Protein AF-0000000078899222 (afdb_homodimer)

Secondary structure (DSSP, 8-state):
-------------EE--EEEEEEETTEEEEEE---EEETTEEEESS---EEEEGGGTEEEEEEE-HHHHHHHHHHHHHHHHHSTT-HHHHHHHHHHHHHH-TTGGG--EEEEEE-SS-EEEEETTS-EE--SSSEEEEETTHHHHHHHHHHHTTSTT--HHHHHHHHHHHHHHH-TT--S--EEEE-/-------------EE--EEEEEEETTEEEEEE---EEETTEEEESS---EEEEGGGTEEEEEES-HHHHHHHHHHHHHHHHHSTT-HHHHHHHHHHHHHH-TTGGG---EEEEE-SS-EEEEETTS-EE--SSSEEEEETTHHHHHHHHHHHTTSTT--HHHHHHHHHHHHHHH-TT--S--EEEE-

InterPro domains:
  IPR001353 Proteasome, subunit alpha/beta [PF00227] (15-186)
  IPR022281 ATP-dependent protease subunit HslV [MF_00248] (16-187)
  IPR022281 ATP-dependent protease subunit HslV [PIRSF039093] (13-187)
  IPR022281 ATP-dependent protease subunit HslV [TIGR03692] (17-187)
  IPR022281 ATP-dependent protease subunit HslV [cd01913] (17-187)
  IPR023333 Proteasome B-type subunit [PS51476] (16-187)
  IPR023333 Proteasome B-type subunit [PTHR32194] (10-187)
  IPR029055 Nucleophile aminohydrolases, N-terminal [G3DSA:3.60.20.10] (12-187)
  IPR029055 Nucleophile aminohydrolases, N-terminal [SSF56235] (13-187)

Structure (mmCIF, N/CA/C/O backbone):
data_AF-0000000078899222-model_v1
#
loop_
_entity.id
_entity.type
_entity.pdbx_description
1 polymer 'ATP-dependent protease subunit HslV'
#
loop_
_atom_site.group_PDB
_atom_site.id
_atom_site.type_symbol
_atom_site.label_atom_id
_atom_site.label_alt_id
_atom_site.label_comp_id
_atom_site.label_asym_id
_atom_site.label_entity_id
_atom_site.label_seq_id
_atom_site.pdbx_PDB_ins_code
_atom_site.Cartn_x
_atom_site.Cartn_y
_atom_site.Cartn_z
_atom_site.occupancy
_atom_site.B_iso_or_equiv
_atom_site.auth_seq_id
_atom_site.auth_comp_id
_atom_site.auth_asym_id
_atom_site.auth_atom_id
_atom_site.pdbx_PDB_model_num
ATOM 1 N N . MET A 1 1 ? -46.688 -8.047 -9.086 1 26.81 1 MET A N 1
ATOM 2 C CA . MET A 1 1 ? -46.062 -6.762 -9.367 1 26.81 1 MET A CA 1
ATOM 3 C C . MET A 1 1 ? -44.844 -6.543 -8.461 1 26.81 1 MET A C 1
ATOM 5 O O . MET A 1 1 ? -45 -6.211 -7.285 1 26.81 1 MET A O 1
ATOM 9 N N . ARG A 1 2 ? -43.812 -7.324 -8.516 1 28.64 2 ARG A N 1
ATOM 10 C CA . ARG A 1 2 ? -42.625 -7.359 -7.672 1 28.64 2 ARG A CA 1
ATOM 11 C C . ARG A 1 2 ? -41.906 -6.016 -7.684 1 28.64 2 ARG A C 1
ATOM 13 O O . ARG A 1 2 ? -41.656 -5.449 -8.75 1 28.64 2 ARG A O 1
ATOM 20 N N . TYR A 1 3 ? -42.031 -5.164 -6.617 1 29.11 3 TYR A N 1
ATOM 21 C CA . TYR A 1 3 ? -41.375 -3.877 -6.398 1 29.11 3 TYR A CA 1
ATOM 22 C C . TYR A 1 3 ? -39.875 -3.99 -6.598 1 29.11 3 TYR A C 1
ATOM 24 O O . TYR A 1 3 ? -39.219 -4.773 -5.918 1 29.11 3 TYR A O 1
ATOM 32 N N . THR A 1 4 ? -39.375 -3.955 -7.816 1 34.47 4 THR A N 1
ATOM 33 C CA . THR A 1 4 ? -37.969 -3.705 -8.062 1 34.47 4 THR A CA 1
ATOM 34 C C . THR A 1 4 ? -37.438 -2.613 -7.137 1 34.47 4 THR A C 1
ATOM 36 O O . THR A 1 4 ? -37.906 -1.474 -7.184 1 34.47 4 THR A O 1
ATOM 39 N N . SER A 1 5 ? -37.312 -2.963 -5.879 1 34.06 5 SER A N 1
ATOM 40 C CA . SER A 1 5 ? -36.656 -1.989 -5.023 1 34.06 5 SER A CA 1
ATOM 41 C C . SER A 1 5 ? -35.5 -1.306 -5.754 1 34.06 5 SER A C 1
ATOM 43 O O . SER A 1 5 ? -34.562 -1.971 -6.23 1 34.06 5 SER A O 1
ATOM 45 N N . ALA A 1 6 ? -35.719 -0.313 -6.434 1 35.66 6 ALA A N 1
ATOM 46 C CA . ALA A 1 6 ? -34.781 0.667 -6.977 1 35.66 6 ALA A CA 1
ATOM 47 C C . ALA A 1 6 ? -33.656 0.917 -6.008 1 35.66 6 ALA A C 1
ATOM 49 O O . ALA A 1 6 ? -33.875 1.253 -4.844 1 35.66 6 ALA A O 1
ATOM 50 N N . SER A 1 7 ? -32.531 0.23 -6.066 1 39.84 7 SER A N 1
ATOM 51 C CA . SER A 1 7 ? -31.312 0.531 -5.328 1 39.84 7 SER A CA 1
ATOM 52 C C . SER A 1 7 ? -31.125 2.035 -5.16 1 39.84 7 SER A C 1
ATOM 54 O O . SER A 1 7 ? -31.25 2.795 -6.121 1 39.84 7 SER A O 1
ATOM 56 N N . SER A 1 8 ? -31.516 2.619 -4.145 1 43.41 8 SER A N 1
ATOM 57 C CA . SER A 1 8 ? -31.203 4.008 -3.822 1 43.41 8 SER A CA 1
ATOM 58 C C . SER A 1 8 ? -29.875 4.434 -4.422 1 43.41 8 SER A C 1
ATOM 60 O O . SER A 1 8 ? -28.906 3.662 -4.41 1 43.41 8 SER A O 1
ATOM 62 N N . PRO A 1 9 ? -29.875 5.418 -5.324 1 44.09 9 PRO A N 1
ATOM 63 C CA . PRO A 1 9 ? -28.625 5.863 -5.934 1 44.09 9 PRO A CA 1
ATOM 64 C C . PRO A 1 9 ? -27.484 5.98 -4.922 1 44.09 9 PRO A C 1
ATOM 66 O O . PRO A 1 9 ? -27.719 6.41 -3.787 1 44.09 9 PRO A O 1
ATOM 69 N N . GLU A 1 10 ? -26.672 5.121 -4.832 1 48.47 10 GLU A N 1
ATOM 70 C CA . GLU A 1 10 ? -25.469 5.324 -4.023 1 48.47 10 GLU A CA 1
ATOM 71 C C . GLU A 1 10 ? -25 6.773 -4.094 1 48.47 10 GLU A C 1
ATOM 73 O O . GLU A 1 10 ? -25 7.383 -5.164 1 48.47 10 GLU A O 1
ATOM 78 N N . PRO A 1 11 ? -25.188 7.574 -2.996 1 52.59 11 PRO A N 1
ATOM 79 C CA . PRO A 1 11 ? -24.766 8.977 -3.045 1 52.59 11 PRO A CA 1
ATOM 80 C C . PRO A 1 11 ? -23.5 9.18 -3.875 1 52.59 11 PRO A C 1
ATOM 82 O O . PRO A 1 11 ? -22.641 8.297 -3.932 1 52.59 11 PRO A O 1
ATOM 85 N N . VAL A 1 12 ? -23.703 10.102 -4.852 1 54.94 12 VAL A N 1
ATOM 86 C CA . VAL A 1 12 ? -22.578 10.508 -5.699 1 54.94 12 VAL A CA 1
ATOM 87 C C . VAL A 1 12 ? -21.328 10.695 -4.848 1 54.94 12 VAL A C 1
ATOM 89 O O . VAL A 1 12 ? -21.312 11.531 -3.936 1 54.94 12 VAL A O 1
ATOM 92 N N . GLN A 1 13 ? -20.5 9.727 -4.762 1 67.25 13 GLN A N 1
ATOM 93 C CA . GLN A 1 13 ? -19.281 9.773 -3.969 1 67.25 13 GLN A CA 1
ATOM 94 C C . GLN A 1 13 ? -18.172 10.5 -4.719 1 67.25 13 GLN A C 1
ATOM 96 O O . GLN A 1 13 ? -17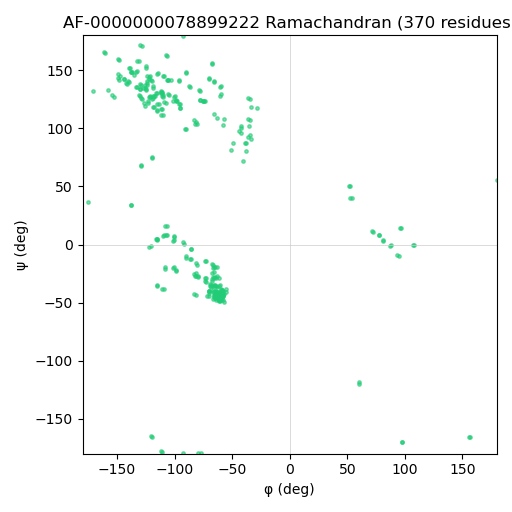.906 10.203 -5.887 1 67.25 13 GLN A O 1
ATOM 101 N N . TRP A 1 14 ? -17.875 11.758 -4.305 1 67.94 14 TRP A N 1
ATOM 102 C CA . TRP A 1 14 ? -16.703 12.453 -4.824 1 67.94 14 TRP A CA 1
ATOM 103 C C . TRP A 1 14 ? -15.414 11.734 -4.43 1 67.94 14 TRP A C 1
ATOM 105 O O . TRP A 1 14 ? -15.281 11.266 -3.295 1 67.94 14 TRP A O 1
ATOM 115 N N . HIS A 1 15 ? -14.922 11.188 -5.535 1 65.62 15 HIS A N 1
ATOM 116 C CA . HIS A 1 15 ? -13.578 10.648 -5.375 1 65.62 15 HIS A CA 1
ATOM 117 C C . HIS A 1 15 ? -12.531 11.633 -5.883 1 65.62 15 HIS A C 1
ATOM 119 O O . HIS A 1 15 ? -12.711 12.266 -6.93 1 65.62 15 HIS A O 1
ATOM 125 N N . GLY A 1 16 ? -11.492 12.023 -4.895 1 65.81 16 GLY A N 1
ATOM 126 C CA . GLY A 1 16 ? -10.742 12.828 -5.844 1 65.81 16 GLY A CA 1
ATOM 127 C C . GLY A 1 16 ? -9.508 13.477 -5.234 1 65.81 16 GLY A C 1
ATOM 128 O O . GLY A 1 16 ? -9.609 14.5 -4.559 1 65.81 16 GLY A O 1
ATOM 129 N N . THR A 1 17 ? -8.617 12.672 -4.633 1 84.88 17 THR A N 1
ATOM 130 C CA . THR A 1 17 ? -7.367 13.391 -4.418 1 84.88 17 THR A CA 1
ATOM 131 C C . THR A 1 17 ? -6.27 12.438 -3.953 1 84.88 17 THR A C 1
ATOM 133 O O . THR A 1 17 ? -6.535 11.492 -3.213 1 84.88 17 THR A O 1
ATOM 136 N N . THR A 1 18 ? -5.156 12.617 -4.629 1 96 18 THR A N 1
ATOM 137 C CA . THR A 1 18 ? -3.934 12.031 -4.094 1 96 18 THR A CA 1
ATOM 138 C C . THR A 1 18 ? -2.955 13.117 -3.662 1 96 18 THR A C 1
ATOM 140 O O . THR A 1 18 ? -2.615 14 -4.449 1 96 18 THR A O 1
ATOM 143 N N . ILE A 1 19 ? -2.588 13.102 -2.389 1 98.19 19 ILE A N 1
ATOM 144 C CA . ILE A 1 19 ? -1.599 14.016 -1.83 1 98.19 19 ILE A CA 1
ATOM 145 C C . ILE A 1 19 ? -0.413 13.219 -1.284 1 98.19 19 ILE A C 1
ATOM 147 O O . ILE A 1 19 ? -0.596 12.195 -0.624 1 98.19 19 ILE A O 1
ATOM 151 N N . LEU A 1 20 ? 0.769 13.68 -1.552 1 98.81 20 LEU A N 1
ATOM 152 C CA . LEU A 1 20 ? 2 13.117 -1.014 1 98.81 20 LEU A CA 1
ATOM 153 C C . LEU A 1 20 ? 2.893 14.203 -0.429 1 98.81 20 LEU A C 1
ATOM 155 O O . LEU A 1 20 ? 3.121 15.234 -1.068 1 98.81 20 LEU A O 1
ATOM 159 N N . SER A 1 21 ? 3.318 14.008 0.775 1 98.81 21 SER A N 1
ATOM 160 C CA . SER A 1 21 ? 4.336 14.852 1.394 1 98.81 21 SER A CA 1
ATOM 161 C C . SER A 1 21 ? 5.637 14.086 1.607 1 98.81 21 SER A C 1
ATOM 163 O O . SER A 1 21 ? 5.621 12.953 2.098 1 98.81 21 SER A O 1
ATOM 165 N N . VAL A 1 22 ? 6.754 14.656 1.217 1 98.88 22 VAL A N 1
ATOM 166 C CA . VAL A 1 22 ? 8.07 14.047 1.352 1 98.88 22 VAL A CA 1
ATOM 167 C C . VAL A 1 22 ? 9.008 15.008 2.086 1 98.88 22 VAL A C 1
ATOM 169 O O . VAL A 1 22 ? 9.211 16.141 1.652 1 98.88 22 VAL A O 1
ATOM 172 N N . ARG A 1 23 ? 9.508 14.562 3.143 1 98.44 23 ARG A N 1
ATOM 173 C CA . ARG A 1 23 ? 10.586 15.25 3.838 1 98.44 23 ARG A CA 1
ATOM 174 C C . ARG A 1 23 ? 11.898 14.477 3.709 1 98.44 23 ARG A C 1
ATOM 176 O O . ARG A 1 23 ? 11.969 13.297 4.074 1 98.44 23 ARG A O 1
ATOM 183 N N . LYS A 1 24 ? 12.906 15.117 3.184 1 97.88 24 LYS A N 1
ATOM 184 C CA . LYS A 1 24 ? 14.211 14.484 3.014 1 97.88 24 LYS A CA 1
ATOM 185 C C . LYS A 1 24 ? 15.328 15.523 2.998 1 97.88 24 LYS A C 1
ATOM 187 O O . LYS A 1 24 ? 15.273 16.484 2.232 1 97.88 24 LYS A O 1
ATOM 192 N N . ASP A 1 25 ? 16.344 15.297 3.842 1 96.44 25 ASP A N 1
ATOM 193 C CA . ASP A 1 25 ? 17.562 16.078 3.857 1 96.44 25 ASP A CA 1
ATOM 194 C C . ASP A 1 25 ? 17.266 17.578 3.953 1 96.44 25 ASP A C 1
ATOM 196 O O . ASP A 1 25 ? 17.812 18.375 3.191 1 96.44 25 ASP A O 1
ATOM 200 N N . GLY A 1 26 ? 16.281 17.922 4.773 1 95.5 26 GLY A N 1
ATOM 201 C CA . GLY A 1 26 ? 15.984 19.312 5.07 1 95.5 26 GLY A CA 1
ATOM 202 C C . GLY A 1 26 ? 15.023 19.953 4.074 1 95.5 26 GLY A C 1
ATOM 203 O O . GLY A 1 26 ? 14.672 21.125 4.203 1 95.5 26 GLY A O 1
ATOM 204 N N . GLN A 1 27 ? 14.648 19.156 3.107 1 97.56 27 GLN A N 1
ATOM 205 C CA . GLN A 1 27 ? 13.664 19.625 2.135 1 97.56 27 GLN A CA 1
ATOM 206 C C . GLN A 1 27 ? 12.305 18.984 2.381 1 97.56 27 GLN A C 1
ATOM 208 O O . GLN A 1 27 ? 12.211 17.797 2.711 1 97.56 27 GLN A O 1
ATOM 213 N N . VAL A 1 28 ? 11.297 19.781 2.201 1 98.44 28 VAL A N 1
ATOM 214 C CA . VAL A 1 28 ? 9.938 19.266 2.332 1 98.44 28 VAL A CA 1
ATOM 215 C C . VAL A 1 28 ? 9.109 19.672 1.107 1 98.44 28 VAL A C 1
ATOM 217 O O . VAL A 1 28 ? 9.164 20.812 0.661 1 98.44 28 VAL A O 1
ATOM 220 N N . VAL A 1 29 ? 8.375 18.672 0.579 1 98.56 29 VAL A N 1
ATOM 221 C CA . VAL A 1 29 ? 7.523 18.859 -0.589 1 98.56 29 VAL A CA 1
ATOM 222 C C . VAL A 1 29 ? 6.125 18.312 -0.302 1 98.56 29 VAL A C 1
ATOM 224 O O . VAL A 1 29 ? 5.98 17.281 0.346 1 98.56 29 VAL A O 1
ATOM 227 N N . ILE A 1 30 ? 5.156 19.016 -0.721 1 98.69 30 ILE A N 1
ATOM 228 C CA . ILE A 1 30 ? 3.805 18.469 -0.791 1 98.69 30 ILE A CA 1
ATOM 229 C C . ILE A 1 30 ? 3.295 18.547 -2.229 1 98.69 30 ILE A C 1
ATOM 231 O O . ILE A 1 30 ? 3.342 19.594 -2.861 1 98.69 30 ILE A O 1
ATOM 235 N N . ALA A 1 31 ? 2.863 17.422 -2.674 1 98.62 31 ALA A N 1
ATOM 236 C CA . ALA A 1 31 ? 2.385 17.297 -4.051 1 98.62 31 ALA A CA 1
ATOM 237 C C . ALA A 1 31 ? 0.96 16.766 -4.094 1 98.62 31 ALA A C 1
ATOM 239 O O . ALA A 1 31 ? 0.579 15.93 -3.266 1 98.62 31 ALA A O 1
ATOM 240 N N . GLY A 1 32 ? 0.211 17.25 -5.055 1 97.69 32 GLY A N 1
ATOM 241 C CA . GLY A 1 32 ? -1.144 16.781 -5.293 1 97.69 32 GLY A CA 1
ATOM 242 C C . GLY A 1 32 ? -1.463 16.609 -6.77 1 97.69 32 GLY A C 1
ATOM 243 O O . GLY A 1 32 ? -0.95 17.344 -7.609 1 97.69 32 GLY A O 1
ATOM 244 N N . ASP A 1 33 ? -2.35 15.602 -6.988 1 96.75 33 ASP A N 1
ATOM 245 C CA . ASP A 1 33 ? -2.816 15.461 -8.367 1 96.75 33 ASP A CA 1
ATOM 246 C C . ASP A 1 33 ? -3.906 16.469 -8.688 1 96.75 33 ASP A C 1
ATOM 248 O O . ASP A 1 33 ? -4.293 17.266 -7.824 1 96.75 33 ASP A O 1
ATOM 252 N N . GLY A 1 34 ? -4.402 16.391 -9.953 1 93.31 34 GLY A N 1
ATOM 253 C CA . GLY A 1 34 ? -5.352 17.422 -10.344 1 93.31 34 GLY A CA 1
ATOM 254 C C . GLY A 1 34 ? -6.742 16.875 -10.625 1 93.31 34 GLY A C 1
ATOM 255 O O . GLY A 1 34 ? -7.652 17.641 -10.961 1 93.31 34 GLY A O 1
ATOM 256 N N . GLN A 1 35 ? -6.941 15.641 -10.406 1 92.38 35 GLN A N 1
ATOM 257 C CA . GLN A 1 35 ? -8.195 15.039 -10.852 1 92.38 35 GLN A CA 1
ATOM 258 C C . GLN A 1 35 ? -9.289 15.195 -9.797 1 92.38 35 GLN A C 1
ATOM 260 O O . GLN A 1 35 ? -9.031 15.023 -8.602 1 92.38 35 GLN A O 1
ATOM 265 N N . VAL A 1 36 ? -10.398 15.547 -10.25 1 89.56 36 VAL A N 1
ATOM 266 C CA . VAL A 1 36 ? -11.648 15.469 -9.492 1 89.56 36 VAL A CA 1
ATOM 267 C C . VAL A 1 36 ? -12.648 14.594 -10.234 1 89.56 36 VAL A C 1
ATOM 269 O O . VAL A 1 36 ? -12.883 14.773 -11.43 1 89.56 36 VAL A O 1
ATOM 272 N N . SER A 1 37 ? -13.141 13.648 -9.484 1 89.06 37 SER A N 1
ATOM 273 C CA . SER A 1 37 ? -14.094 12.734 -10.117 1 89.06 37 SER A CA 1
ATOM 274 C C . SER A 1 37 ? -15.414 12.695 -9.359 1 89.06 37 SER A C 1
ATOM 276 O O . SER A 1 37 ? -15.438 12.875 -8.141 1 89.06 37 SER A O 1
ATOM 278 N N . MET A 1 38 ? -16.422 12.641 -10.117 1 84.81 38 MET A N 1
ATOM 279 C CA . MET A 1 38 ? -17.766 12.359 -9.602 1 84.81 38 MET A CA 1
ATOM 280 C C . MET A 1 38 ? -18.25 11 -10.078 1 84.81 38 MET A C 1
ATOM 282 O O . MET A 1 38 ? -18.547 10.812 -11.266 1 84.81 38 MET A O 1
ATOM 286 N N . GLY A 1 39 ? -18.328 10.156 -9.094 1 81.56 39 GLY A N 1
ATOM 287 C CA . GLY A 1 39 ? -18.562 8.789 -9.531 1 81.56 39 GLY A CA 1
ATOM 288 C C . GLY A 1 39 ? -17.453 8.258 -10.43 1 81.56 39 GLY A C 1
ATOM 289 O O . GLY A 1 39 ? -16.281 8.273 -10.047 1 81.56 39 GLY A O 1
ATOM 290 N N . GLN A 1 40 ? -17.844 7.891 -11.633 1 85.88 40 GLN A N 1
ATOM 291 C CA . GLN A 1 40 ? -16.859 7.328 -12.555 1 85.88 40 GLN A CA 1
ATOM 292 C C . GLN A 1 40 ? -16.516 8.32 -13.656 1 85.88 40 GLN A C 1
ATOM 294 O O . GLN A 1 40 ? -15.953 7.945 -14.688 1 85.88 40 GLN A O 1
ATOM 299 N N . THR A 1 41 ? -16.906 9.562 -13.352 1 88.69 41 THR A N 1
ATOM 300 C CA . THR A 1 41 ? -16.656 10.578 -14.367 1 88.69 41 THR A CA 1
ATOM 301 C C . THR A 1 41 ? -15.664 11.625 -13.867 1 88.69 41 THR A C 1
ATOM 303 O O . THR A 1 41 ? -15.805 12.141 -12.758 1 88.69 41 THR A O 1
ATOM 306 N N . ILE A 1 42 ? -14.711 11.875 -14.656 1 90.25 42 ILE A N 1
ATOM 307 C CA . ILE A 1 42 ? -13.758 12.938 -14.344 1 90.25 42 ILE A CA 1
ATOM 308 C C . ILE A 1 42 ? -14.375 14.297 -14.664 1 90.25 42 ILE A C 1
ATOM 310 O O . ILE A 1 42 ? -14.812 14.539 -15.789 1 90.25 42 ILE A O 1
ATOM 314 N N . ILE A 1 43 ? -14.398 15.172 -13.641 1 89.75 43 ILE A N 1
ATOM 315 C CA . ILE A 1 43 ? -15.039 16.469 -13.867 1 89.75 43 ILE A CA 1
ATOM 316 C C . ILE A 1 43 ? -13.969 17.562 -13.945 1 89.75 43 ILE A C 1
ATOM 318 O O . ILE A 1 43 ? -14.234 18.656 -14.445 1 89.75 43 ILE A O 1
ATOM 322 N N . LYS A 1 44 ? -12.805 17.328 -13.414 1 88 44 LYS A N 1
ATOM 323 C CA . LYS A 1 44 ? -11.68 18.25 -13.5 1 88 44 LYS A CA 1
ATOM 324 C C . LYS A 1 44 ? -10.352 17.5 -13.555 1 88 44 LYS A C 1
ATOM 326 O O . LYS A 1 44 ? -10.195 16.453 -12.93 1 88 44 LYS A O 1
ATOM 331 N N . SER A 1 45 ? -9.359 18.047 -14.32 1 91.5 45 SER A N 1
ATOM 332 C CA . SER A 1 45 ? -8.094 17.344 -14.484 1 91.5 45 SER A CA 1
ATOM 333 C C . SER A 1 45 ? -6.926 18.188 -13.984 1 91.5 45 SER A C 1
ATOM 335 O O . SER A 1 45 ? -5.793 17.703 -13.922 1 91.5 45 SER A O 1
ATOM 337 N N . ASN A 1 46 ? -7.23 19.438 -13.508 1 92 46 ASN A N 1
ATOM 338 C CA . ASN A 1 46 ? -6.137 20.312 -13.125 1 92 46 ASN A CA 1
ATOM 339 C C . ASN A 1 46 ? -6.445 21.062 -11.828 1 92 46 ASN A C 1
ATOM 341 O O . ASN A 1 46 ? -6.129 22.25 -11.703 1 92 46 ASN A O 1
ATOM 345 N N . ALA A 1 47 ? -7.148 20.422 -10.953 1 89 47 ALA A N 1
ATOM 346 C CA . ALA A 1 47 ? -7.449 21.031 -9.664 1 89 47 ALA A CA 1
ATOM 347 C C . ALA A 1 47 ? -6.184 21.219 -8.828 1 89 47 ALA A C 1
ATOM 349 O O . ALA A 1 47 ? -5.258 20.406 -8.914 1 89 47 ALA A O 1
ATOM 350 N N . ARG A 1 48 ? -6.156 22.328 -8.172 1 90.88 48 ARG A N 1
ATOM 351 C CA . ARG A 1 48 ? -5.074 22.562 -7.219 1 90.88 48 ARG A CA 1
ATOM 352 C C . ARG A 1 48 ? -5.496 22.188 -5.805 1 90.88 48 ARG A C 1
ATOM 354 O O . ARG A 1 48 ? -6.34 22.859 -5.203 1 90.88 48 ARG A O 1
ATOM 361 N N . LYS A 1 49 ? -4.797 21.234 -5.32 1 90.31 49 LYS A N 1
ATOM 362 C CA . LYS A 1 49 ? -5.215 20.656 -4.047 1 90.31 49 LYS A CA 1
ATOM 363 C C . LYS A 1 49 ? -4.168 20.906 -2.961 1 90.31 49 LYS A C 1
ATOM 365 O O . LYS A 1 49 ? -4.273 20.359 -1.859 1 90.31 49 LYS A O 1
ATOM 370 N N . VAL A 1 50 ? -3.133 21.625 -3.238 1 96.31 50 VAL A N 1
ATOM 371 C CA . VAL A 1 50 ? -2.08 22 -2.301 1 96.31 50 VAL A CA 1
ATOM 372 C C . VAL A 1 50 ? -1.977 23.531 -2.225 1 96.31 50 VAL A C 1
ATOM 374 O O . VAL A 1 50 ? -2.18 24.219 -3.223 1 96.31 50 VAL A O 1
ATOM 377 N N . ARG A 1 51 ? -1.669 24.016 -1.005 1 95.12 51 ARG A N 1
ATOM 378 C CA . ARG A 1 51 ? -1.569 25.453 -0.822 1 95.12 51 ARG A CA 1
ATOM 379 C C . ARG A 1 51 ? -0.543 25.797 0.251 1 95.12 51 ARG A C 1
ATOM 381 O O . ARG A 1 51 ? -0.207 24.969 1.09 1 95.12 51 ARG A O 1
ATOM 388 N N . ARG A 1 52 ? -0.135 27.016 0.131 1 96.75 52 ARG A N 1
ATOM 389 C CA . ARG A 1 52 ? 0.687 27.609 1.184 1 96.75 52 ARG A CA 1
ATOM 390 C C . ARG A 1 52 ? -0.163 28.422 2.152 1 96.75 52 ARG A C 1
ATOM 392 O O . ARG A 1 52 ? -1.114 29.078 1.742 1 96.75 52 ARG A O 1
ATOM 399 N N . LEU A 1 53 ? 0.222 28.281 3.332 1 96.69 53 LEU A N 1
ATOM 400 C CA . LEU A 1 53 ? -0.459 29 4.402 1 96.69 53 LEU A CA 1
ATOM 401 C C . LEU A 1 53 ? 0.542 29.734 5.281 1 96.69 53 LEU A C 1
ATOM 403 O O . LEU A 1 53 ? 1.753 29.562 5.141 1 96.69 53 LEU A O 1
ATOM 407 N N . ALA A 1 54 ? -0.046 30.594 6.211 1 95.19 54 ALA A N 1
ATOM 408 C CA . ALA A 1 54 ? 0.746 31.312 7.211 1 95.19 54 ALA A CA 1
ATOM 409 C C . ALA A 1 54 ? 1.903 32.062 6.562 1 95.19 54 ALA A C 1
ATOM 411 O O . ALA A 1 54 ? 3.059 31.906 6.961 1 95.19 54 ALA A O 1
ATOM 412 N N . GLY A 1 55 ? 1.637 32.812 5.555 1 92.62 55 GLY A N 1
ATOM 413 C CA . GLY A 1 55 ? 2.637 33.656 4.895 1 92.62 55 GLY A CA 1
ATOM 414 C C . GLY A 1 55 ? 3.631 32.844 4.082 1 92.62 55 GLY A C 1
ATOM 415 O O . GLY A 1 55 ? 4.738 33.312 3.805 1 92.62 55 GLY A O 1
ATOM 416 N N . GLY A 1 56 ? 3.336 31.578 3.895 1 94.25 56 GLY A N 1
ATOM 417 C CA . GLY A 1 56 ? 4.164 30.766 3.029 1 94.25 56 GLY A CA 1
ATOM 418 C C . GLY A 1 56 ? 5.016 29.766 3.791 1 94.25 56 GLY A C 1
ATOM 419 O O . GLY A 1 56 ? 5.68 28.922 3.189 1 94.25 56 GLY A O 1
ATOM 420 N N . GLY A 1 57 ? 4.914 29.766 5.109 1 96.31 57 GLY A N 1
ATOM 421 C CA . GLY A 1 57 ? 5.781 28.906 5.906 1 96.31 57 GLY A CA 1
ATOM 422 C C . GLY A 1 57 ? 5.188 27.531 6.164 1 96.31 57 GLY A C 1
ATOM 423 O O . GLY A 1 57 ? 5.863 26.656 6.695 1 96.31 57 GLY A O 1
ATOM 424 N N . VAL A 1 58 ? 3.92 27.375 5.828 1 98.25 58 VAL A N 1
ATOM 425 C CA . VAL A 1 58 ? 3.221 26.109 6.008 1 98.25 58 VAL A CA 1
ATOM 426 C C . VAL A 1 58 ? 2.607 25.656 4.684 1 98.25 58 VAL A C 1
ATOM 428 O O . VAL A 1 58 ? 2.084 26.484 3.926 1 98.25 58 VAL A O 1
ATOM 431 N N . MET A 1 59 ? 2.799 24.406 4.359 1 98.5 59 MET A N 1
ATOM 432 C CA . MET A 1 59 ? 2.15 23.812 3.195 1 98.5 59 MET A CA 1
ATOM 433 C C . MET A 1 59 ? 1.082 22.812 3.627 1 98.5 59 MET A C 1
ATOM 435 O O . MET A 1 59 ? 1.245 22.125 4.633 1 98.5 59 MET A O 1
ATOM 439 N N . ALA A 1 60 ? 0 22.766 2.818 1 98.25 60 ALA A N 1
ATOM 440 C CA . ALA A 1 60 ? -1.085 21.844 3.16 1 98.25 60 ALA A CA 1
ATOM 441 C C . ALA A 1 60 ? -1.72 21.25 1.903 1 98.25 60 ALA A C 1
ATOM 443 O O . ALA A 1 60 ? -1.823 21.938 0.876 1 98.25 60 ALA A O 1
ATOM 444 N N . GLY A 1 61 ? -2.072 19.984 1.992 1 96.81 61 GLY A N 1
ATOM 445 C CA . GLY A 1 61 ? -2.895 19.297 1.012 1 96.81 61 GLY A CA 1
ATOM 446 C C . GLY A 1 61 ? -4.125 18.641 1.615 1 96.81 61 GLY A C 1
ATOM 447 O O . GLY A 1 61 ? -4.141 18.328 2.805 1 96.81 61 GLY A O 1
ATOM 448 N N . PHE A 1 62 ? -5.102 18.562 0.736 1 92.69 62 PHE A N 1
ATOM 449 C CA . PHE A 1 62 ? -6.379 18.031 1.206 1 92.69 62 PHE A CA 1
ATOM 450 C C . PHE A 1 62 ? -6.836 16.859 0.343 1 92.69 62 PHE A C 1
ATOM 452 O O . PHE A 1 62 ? -6.656 16.875 -0.876 1 92.69 62 PHE A O 1
ATOM 459 N N . ALA A 1 63 ? -7.285 15.805 0.998 1 93 63 ALA A N 1
ATOM 460 C CA . ALA A 1 63 ? -7.953 14.703 0.322 1 93 63 ALA A CA 1
ATOM 461 C C . ALA A 1 63 ? -9.406 14.586 0.768 1 93 63 ALA A C 1
ATOM 463 O O . ALA A 1 63 ? -9.688 14.32 1.939 1 93 63 ALA A O 1
ATOM 464 N N . GLY A 1 64 ? -10.32 14.797 -0.103 1 87.75 64 GLY A N 1
ATOM 465 C CA . GLY A 1 64 ? -11.758 14.828 0.131 1 87.75 64 GLY A CA 1
ATOM 466 C C . GLY A 1 64 ? -12.516 15.625 -0.915 1 87.75 64 GLY A C 1
ATOM 467 O O . GLY A 1 64 ? -12 15.867 -2.01 1 87.75 64 GLY A O 1
ATOM 468 N N . ALA A 1 65 ? -13.711 15.914 -0.583 1 82.69 65 ALA A N 1
ATOM 469 C CA . ALA A 1 65 ? -14.523 16.703 -1.506 1 82.69 65 ALA A CA 1
ATOM 470 C C . ALA A 1 65 ? -14.031 18.141 -1.581 1 82.69 65 ALA A C 1
ATOM 472 O O . ALA A 1 65 ? -13.633 18.719 -0.569 1 82.69 65 ALA A O 1
ATOM 473 N N . THR A 1 66 ? -14.086 18.703 -2.758 1 79.5 66 THR A N 1
ATOM 474 C CA . THR A 1 66 ? -13.578 20.047 -2.994 1 79.5 66 THR A CA 1
ATOM 475 C C . THR A 1 66 ? -14.289 21.062 -2.096 1 79.5 66 THR A C 1
ATOM 477 O O . THR A 1 66 ? -13.664 22 -1.616 1 79.5 66 THR A O 1
ATOM 480 N N . ALA A 1 67 ? -15.539 20.891 -1.911 1 77.25 67 ALA A N 1
ATOM 481 C CA . ALA A 1 67 ? -16.328 21.812 -1.092 1 77.25 67 ALA A CA 1
ATOM 482 C C . ALA A 1 67 ? -15.82 21.828 0.349 1 77.25 67 ALA A C 1
ATOM 484 O O . ALA A 1 67 ? -15.883 22.859 1.024 1 77.25 67 ALA A O 1
ATOM 485 N N . ASP A 1 68 ? -15.289 20.781 0.743 1 85.06 68 ASP A N 1
ATOM 486 C CA . ASP A 1 68 ? -14.781 20.641 2.105 1 85.06 68 ASP A CA 1
ATOM 487 C C . ASP A 1 68 ? -13.414 21.312 2.246 1 85.06 68 ASP A C 1
ATOM 489 O O . ASP A 1 68 ? -13.055 21.781 3.328 1 85.06 68 ASP A O 1
ATOM 493 N N . ALA A 1 69 ? -12.75 21.344 1.184 1 88.19 69 ALA A N 1
ATOM 494 C CA . ALA A 1 69 ? -11.367 21.828 1.193 1 88.19 69 ALA A CA 1
ATOM 495 C C . ALA A 1 69 ? -11.297 23.281 1.646 1 88.19 69 ALA A C 1
ATOM 497 O O . ALA A 1 69 ? -10.469 23.641 2.496 1 88.19 69 ALA A O 1
ATOM 498 N N . MET A 1 70 ? -12.117 24.156 1.135 1 88.94 70 MET A N 1
ATOM 499 C CA . MET A 1 70 ? -12.07 25.578 1.459 1 88.94 70 MET A CA 1
ATOM 500 C C . MET A 1 70 ? -12.312 25.812 2.947 1 88.94 70 MET A C 1
ATOM 502 O O . MET A 1 70 ? -11.594 26.578 3.588 1 88.94 70 MET A O 1
ATOM 506 N N . ALA A 1 71 ? -13.289 25.172 3.445 1 90 71 ALA A N 1
ATOM 507 C CA . ALA A 1 71 ? -13.625 25.328 4.859 1 90 71 ALA A CA 1
ATOM 508 C C . ALA A 1 71 ? -12.469 24.875 5.75 1 90 71 ALA A C 1
ATOM 510 O O . ALA A 1 71 ? -12.148 25.531 6.742 1 90 71 ALA A O 1
ATOM 511 N N . LEU A 1 72 ? -11.883 23.828 5.43 1 92.19 72 LEU A N 1
ATOM 512 C CA . LEU A 1 72 ? -10.805 23.25 6.238 1 92.19 72 LEU A CA 1
ATOM 513 C C . LEU A 1 72 ? -9.555 24.125 6.156 1 92.19 72 LEU A C 1
ATOM 515 O O . LEU A 1 72 ? -8.898 24.375 7.172 1 92.19 72 LEU A O 1
ATOM 519 N N . PHE A 1 73 ? -9.242 24.609 4.953 1 94.38 73 PHE A N 1
ATOM 520 C CA . PHE A 1 73 ? -8.094 25.5 4.797 1 94.38 73 PHE A CA 1
ATOM 521 C C . PHE A 1 73 ? -8.297 26.797 5.566 1 94.38 73 PHE A C 1
ATOM 523 O O . PHE A 1 73 ? -7.371 27.312 6.195 1 94.38 73 PHE A O 1
ATOM 530 N N . GLU A 1 74 ? -9.477 27.297 5.512 1 93.81 74 GLU A N 1
ATOM 531 C CA . GLU A 1 74 ? -9.781 28.547 6.219 1 93.81 74 GLU A CA 1
ATOM 532 C C . GLU A 1 74 ? -9.656 28.359 7.727 1 93.81 74 GLU A C 1
ATOM 534 O O . GLU A 1 74 ? -9.117 29.234 8.422 1 93.81 74 GLU A O 1
ATOM 539 N N . ARG A 1 75 ? -10.133 27.297 8.156 1 94.25 75 ARG A N 1
ATOM 540 C CA . ARG A 1 75 ? -10.055 27.016 9.586 1 94.25 75 ARG A CA 1
ATOM 541 C C . ARG A 1 75 ? -8.602 26.828 10.031 1 94.25 75 ARG A C 1
ATOM 543 O O . ARG A 1 75 ? -8.203 27.328 11.086 1 94.25 75 ARG A O 1
ATOM 550 N N . LEU A 1 76 ? -7.859 26.109 9.305 1 96.5 76 LEU A N 1
ATOM 551 C CA . LEU A 1 76 ? -6.453 25.922 9.641 1 96.5 76 LEU A CA 1
ATOM 552 C C . LEU A 1 76 ? -5.707 27.25 9.641 1 96.5 76 LEU A C 1
ATOM 554 O O . LEU A 1 76 ? -4.879 27.5 10.523 1 96.5 76 LEU A O 1
ATOM 558 N N . GLU A 1 77 ? -5.988 28.047 8.641 1 96.94 77 GLU A N 1
ATOM 559 C CA . GLU A 1 77 ? -5.363 29.359 8.57 1 96.94 77 GLU A CA 1
ATOM 560 C C . GLU A 1 77 ? -5.648 30.172 9.828 1 96.94 77 GLU A C 1
ATOM 562 O O . GLU A 1 77 ? -4.75 30.812 10.375 1 96.94 77 GLU A O 1
ATOM 567 N N . ALA A 1 78 ? -6.844 30.109 10.273 1 97.19 78 ALA A N 1
ATOM 568 C CA . ALA A 1 78 ? -7.234 30.828 11.484 1 97.19 78 ALA A CA 1
ATOM 569 C C . ALA A 1 78 ? -6.461 30.328 12.695 1 97.19 78 ALA A C 1
ATOM 571 O O . ALA A 1 78 ? -6.012 31.109 13.531 1 97.19 78 ALA A O 1
ATOM 572 N N . LYS A 1 79 ? -6.324 28.984 12.773 1 97.94 79 LYS A N 1
ATOM 573 C CA . LYS A 1 79 ? -5.586 28.406 13.883 1 97.94 79 LYS A CA 1
ATOM 574 C C . LYS A 1 79 ? -4.109 28.781 13.82 1 97.94 79 LYS A C 1
ATOM 576 O O . LYS A 1 79 ? -3.477 29.016 14.852 1 97.94 79 LYS A O 1
ATOM 581 N N . LEU A 1 80 ? -3.598 28.859 12.641 1 98 80 LEU A N 1
ATOM 582 C CA . LEU A 1 80 ? -2.199 29.234 12.461 1 98 80 LEU A CA 1
ATOM 583 C C . LEU A 1 80 ? -1.97 30.688 12.852 1 98 80 LEU A C 1
ATOM 585 O O . LEU A 1 80 ? -0.916 31.016 13.398 1 98 80 LEU A O 1
ATOM 589 N N . GLU A 1 81 ? -2.945 31.516 12.586 1 97.44 81 GLU A N 1
ATOM 590 C CA . GLU A 1 81 ? -2.863 32.938 12.977 1 97.44 81 GLU A CA 1
ATOM 591 C C . GLU A 1 81 ? -2.922 33.062 14.492 1 97.44 81 GLU A C 1
ATOM 593 O O . GLU A 1 81 ? -2.254 33.938 15.062 1 97.44 81 GLU A O 1
ATOM 598 N N . GLN A 1 82 ? -3.68 32.25 15.141 1 97.5 82 GLN A N 1
ATOM 599 C CA . GLN A 1 82 ? -3.826 32.281 16.594 1 97.5 82 GLN A CA 1
ATOM 600 C C . GLN A 1 82 ? -2.58 31.75 17.281 1 97.5 82 GLN A C 1
ATOM 602 O O . GLN A 1 82 ? -2.287 32.094 18.422 1 97.5 82 GLN A O 1
ATOM 607 N N . HIS A 1 83 ? -1.894 30.859 16.609 1 97.19 83 HIS A N 1
ATOM 608 C CA . HIS A 1 83 ? -0.719 30.203 17.172 1 97.19 83 HIS A CA 1
ATOM 609 C C . HIS A 1 83 ? 0.471 30.281 16.219 1 97.19 83 HIS A C 1
ATOM 611 O O . HIS A 1 83 ? 0.966 29.266 15.75 1 97.19 83 HIS A O 1
ATOM 617 N N . PRO A 1 84 ? 0.982 31.531 16.016 1 95.25 84 PRO A N 1
ATOM 618 C CA . PRO A 1 84 ? 2.062 31.719 15.039 1 95.25 84 PRO A CA 1
ATOM 619 C C . PRO A 1 84 ? 3.311 30.906 15.391 1 95.25 84 PRO A C 1
ATOM 621 O O . PRO A 1 84 ? 3.764 30.922 16.531 1 95.25 84 PRO A O 1
ATOM 624 N N . GLY A 1 85 ? 3.785 30.172 14.422 1 95.31 85 GLY A N 1
ATOM 625 C CA . GLY A 1 85 ? 5.023 29.422 14.586 1 95.31 85 GLY A CA 1
ATOM 626 C C . GLY A 1 85 ? 4.84 28.109 15.336 1 95.31 85 GLY A C 1
ATOM 627 O O . GLY A 1 85 ? 5.812 27.422 15.633 1 95.31 85 GLY A O 1
ATOM 628 N N . GLN A 1 86 ? 3.664 27.734 15.695 1 97.25 86 GLN A N 1
ATOM 629 C CA . GLN A 1 86 ? 3.359 26.516 16.438 1 97.25 86 GLN A CA 1
ATOM 630 C C . GLN A 1 86 ? 2.439 25.609 15.625 1 97.25 86 GLN A C 1
ATOM 632 O O . GLN A 1 86 ? 1.289 25.375 16.016 1 97.25 86 GLN A O 1
ATOM 637 N N . LEU A 1 87 ? 2.975 25 14.68 1 98.06 87 LEU A N 1
ATOM 638 C CA . LEU A 1 87 ? 2.182 24.219 13.742 1 98.06 87 LEU A CA 1
ATOM 639 C C . LE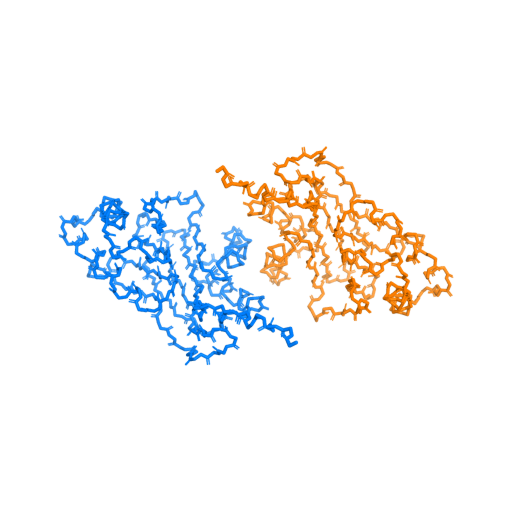U A 1 87 ? 1.453 23.078 14.453 1 98.06 87 LEU A C 1
ATOM 641 O O . LEU A 1 87 ? 0.256 22.875 14.242 1 98.06 87 LEU A O 1
ATOM 645 N N . ALA A 1 88 ? 2.166 22.328 15.297 1 97.88 88 ALA A N 1
ATOM 646 C CA . ALA A 1 88 ? 1.564 21.172 15.984 1 97.88 88 ALA A CA 1
ATOM 647 C C . ALA A 1 88 ? 0.374 21.609 16.828 1 97.88 88 ALA A C 1
ATOM 649 O O . ALA A 1 88 ? -0.674 20.969 16.828 1 97.88 88 ALA A O 1
ATOM 650 N N . ARG A 1 89 ? 0.55 22.672 17.516 1 97.81 89 ARG A N 1
ATOM 651 C CA . ARG A 1 89 ? -0.527 23.188 18.359 1 97.81 89 ARG A CA 1
ATOM 652 C C . ARG A 1 89 ? -1.719 23.625 17.5 1 97.81 89 ARG A C 1
ATOM 654 O O . ARG A 1 89 ? -2.867 23.328 17.844 1 97.81 89 ARG A O 1
ATOM 661 N N . ALA A 1 90 ? -1.443 24.344 16.453 1 98.06 90 ALA A N 1
ATOM 662 C CA . ALA A 1 90 ? -2.504 24.797 15.555 1 98.06 90 ALA A CA 1
ATOM 663 C C . ALA A 1 90 ? -3.289 23.609 15 1 98.06 90 ALA A C 1
ATOM 665 O O . ALA A 1 90 ? -4.52 23.641 14.922 1 98.06 90 ALA A O 1
ATOM 666 N N . CYS A 1 91 ? -2.58 22.531 14.664 1 98.25 91 CYS A N 1
ATOM 667 C CA . CYS A 1 91 ? -3.215 21.344 14.094 1 98.25 91 CYS A CA 1
ATOM 668 C C . CYS A 1 91 ? -4.051 20.625 15.141 1 98.25 91 CYS A C 1
ATOM 670 O O . CYS A 1 91 ? -5.133 20.109 14.828 1 98.25 91 CYS A O 1
ATOM 672 N N . VAL A 1 92 ? -3.578 20.547 16.328 1 97.81 92 VAL A N 1
ATOM 673 C CA . VAL A 1 92 ? -4.312 19.891 17.406 1 97.81 92 VAL A CA 1
ATOM 674 C C . VAL A 1 92 ? -5.605 20.656 17.688 1 97.81 92 VAL A C 1
ATOM 676 O O . VAL A 1 92 ? -6.668 20.062 17.859 1 97.81 92 VAL A O 1
ATOM 679 N N . GLU A 1 93 ? -5.523 21.984 17.734 1 97.06 93 GLU A N 1
ATOM 680 C CA . GLU A 1 93 ? -6.703 22.812 17.953 1 97.06 93 GLU A CA 1
ATOM 681 C C . GLU A 1 93 ? -7.695 22.688 16.797 1 97.06 93 GLU A C 1
ATOM 683 O O . GLU A 1 93 ? -8.906 22.656 17.016 1 97.06 93 GLU A O 1
ATOM 688 N N . MET A 1 94 ? -7.145 22.641 15.648 1 95.75 94 MET A N 1
ATOM 689 C CA . MET A 1 94 ? -7.977 22.438 14.469 1 95.75 94 MET A CA 1
ATOM 690 C C . MET A 1 94 ? -8.703 21.094 14.555 1 95.75 94 MET A C 1
ATOM 692 O O . MET A 1 94 ? -9.898 21.016 14.266 1 95.75 94 MET A O 1
ATOM 696 N N . ALA A 1 95 ? -7.992 20.078 14.875 1 96 95 ALA A N 1
ATOM 697 C CA . ALA A 1 95 ? -8.57 18.75 14.992 1 96 95 ALA A CA 1
ATOM 698 C C . ALA A 1 95 ? -9.688 18.719 16.031 1 96 95 ALA A C 1
ATOM 700 O O . ALA A 1 95 ? -10.703 18.047 15.844 1 96 95 ALA A O 1
ATOM 701 N N . LYS A 1 96 ? -9.5 19.391 17.078 1 94.19 96 LYS A N 1
ATOM 702 C CA . LYS A 1 96 ? -10.516 19.516 18.125 1 94.19 96 LYS A CA 1
ATOM 703 C C . LYS A 1 96 ? -11.773 20.203 17.578 1 94.19 96 LYS A C 1
ATOM 705 O O . LYS A 1 96 ? -12.883 19.719 17.812 1 94.19 96 LYS A O 1
ATOM 710 N N . ASP A 1 97 ? -11.578 21.266 16.891 1 92.94 97 ASP A N 1
ATOM 711 C CA . ASP A 1 97 ? -12.695 21.969 16.266 1 92.94 97 ASP A CA 1
ATOM 712 C C . ASP A 1 97 ? -13.422 21.062 15.273 1 92.94 97 ASP A C 1
ATOM 714 O O . ASP A 1 97 ? -14.656 21.047 15.211 1 92.94 97 ASP A O 1
ATOM 718 N N . TRP A 1 98 ? -12.633 20.344 14.508 1 92.44 98 TRP A N 1
ATOM 719 C CA . TRP A 1 98 ? -13.156 19.469 13.469 1 92.44 98 TRP A CA 1
ATOM 720 C C . TRP A 1 98 ? -14.07 18.406 14.062 1 92.44 98 TRP A C 1
ATOM 722 O O . TRP A 1 98 ? -15.195 18.203 13.586 1 92.44 98 TRP A O 1
ATOM 732 N N . ARG A 1 99 ? -13.766 17.875 15.164 1 91.56 99 ARG A N 1
ATOM 733 C CA . ARG A 1 99 ? -14.492 16.75 15.773 1 91.56 99 ARG A CA 1
ATOM 734 C C . ARG A 1 99 ? -15.727 17.25 16.516 1 91.56 99 ARG A C 1
ATOM 736 O O . ARG A 1 99 ? -16.703 16.516 16.656 1 91.56 99 ARG A O 1
ATOM 743 N N . THR A 1 100 ? -15.648 18.469 16.953 1 91.44 100 THR A N 1
ATOM 744 C CA . THR A 1 100 ? -16.703 18.953 17.844 1 91.44 100 THR A CA 1
ATOM 745 C C . THR A 1 100 ? -17.719 19.781 17.062 1 91.44 100 THR A C 1
ATOM 747 O O . THR A 1 100 ? -18.859 19.938 17.5 1 91.44 100 THR A O 1
ATOM 750 N N . ASP A 1 101 ? -17.281 20.297 15.938 1 90.5 101 ASP A N 1
ATOM 751 C CA . ASP A 1 101 ? -18.172 21.141 15.125 1 90.5 101 ASP A CA 1
ATOM 752 C C . ASP A 1 101 ? -19.156 20.297 14.336 1 90.5 101 ASP A C 1
ATOM 754 O O . ASP A 1 101 ? -18.75 19.375 13.609 1 90.5 101 ASP A O 1
ATOM 758 N N . ARG A 1 102 ? -20.422 20.641 14.367 1 89.56 102 ARG A N 1
ATOM 759 C CA . ARG A 1 102 ? -21.516 19.859 13.789 1 89.56 102 ARG A CA 1
ATOM 760 C C . ARG A 1 102 ? -21.359 19.75 12.273 1 89.56 102 ARG A C 1
ATOM 762 O O . ARG A 1 102 ? -21.719 18.719 11.688 1 89.56 102 ARG A O 1
ATOM 769 N N . TYR A 1 103 ? -20.906 20.766 11.75 1 85.44 103 TYR A N 1
ATOM 770 C CA . TYR A 1 103 ? -20.766 20.797 10.297 1 85.44 103 TYR A CA 1
ATOM 771 C C . TYR A 1 103 ? -19.484 20.094 9.859 1 85.44 103 TYR A C 1
ATOM 773 O O . TYR A 1 103 ? -19.5 19.266 8.945 1 85.44 103 TYR A O 1
ATOM 781 N N . LEU A 1 104 ? -18.375 20.312 10.516 1 85.38 104 LEU A N 1
ATOM 782 C CA . LEU A 1 104 ? -17.062 19.812 10.102 1 85.38 104 LEU A CA 1
ATOM 783 C C . LEU A 1 104 ? -16.969 18.312 10.328 1 85.38 104 LEU A C 1
ATOM 785 O O . LEU A 1 104 ? -16.312 17.609 9.562 1 85.38 104 LEU A O 1
ATOM 789 N N . ARG A 1 105 ? -17.625 17.844 11.328 1 85.5 105 ARG A N 1
ATOM 790 C CA . ARG A 1 105 ? -17.484 16.438 11.695 1 85.5 105 ARG A CA 1
ATOM 791 C C . ARG A 1 105 ? -18.078 15.539 10.617 1 85.5 105 ARG A C 1
ATOM 793 O O . ARG A 1 105 ? -17.781 14.344 10.57 1 85.5 105 ARG A O 1
ATOM 800 N N . ARG A 1 106 ? -18.875 16.109 9.773 1 85.56 106 ARG A N 1
ATOM 801 C CA . ARG A 1 106 ? -19.516 15.352 8.711 1 85.56 106 ARG A CA 1
ATOM 802 C C . ARG A 1 106 ? -18.625 15.266 7.477 1 85.56 106 ARG A C 1
ATOM 804 O O . ARG A 1 106 ? -18.859 14.453 6.582 1 85.56 106 ARG A O 1
ATOM 811 N N . LEU A 1 107 ? -17.609 16.094 7.555 1 82.62 107 LEU A N 1
ATOM 812 C CA . LEU A 1 107 ? -16.719 16.109 6.398 1 82.62 107 LEU A CA 1
ATOM 813 C C . LEU A 1 107 ? -15.82 14.883 6.383 1 82.62 107 LEU A C 1
ATOM 815 O O . LEU A 1 107 ? -15.188 14.555 7.391 1 82.62 107 LEU A O 1
ATOM 819 N N . GLU A 1 108 ? -15.883 14.133 5.266 1 85.75 108 GLU A N 1
ATOM 820 C CA . GLU A 1 108 ? -14.961 13.023 5.047 1 85.75 108 GLU A CA 1
ATOM 821 C C . GLU A 1 108 ? -13.711 13.484 4.305 1 85.75 108 GLU A C 1
ATOM 823 O O . GLU A 1 108 ? -13.695 13.531 3.072 1 85.75 108 GLU A O 1
ATOM 828 N N . ALA A 1 109 ? -12.68 13.703 5.062 1 89.5 109 ALA A N 1
ATOM 829 C CA . ALA A 1 109 ? -11.469 14.289 4.488 1 89.5 109 ALA A CA 1
ATOM 830 C C . ALA A 1 109 ? -10.258 14.039 5.383 1 89.5 109 ALA A C 1
ATOM 832 O O . ALA A 1 109 ? -10.391 13.492 6.48 1 89.5 109 ALA A O 1
ATOM 833 N N . MET A 1 110 ? -9.102 14.266 4.801 1 94.25 110 MET A N 1
ATOM 834 C CA . MET A 1 110 ? -7.82 14.297 5.504 1 94.25 110 MET A CA 1
ATOM 835 C C . MET A 1 110 ? -6.941 15.43 4.996 1 94.25 110 MET A C 1
ATOM 837 O O . MET A 1 110 ? -7.082 15.867 3.852 1 94.25 110 MET A O 1
ATOM 841 N N . MET A 1 111 ? -6.105 15.898 5.883 1 96.56 111 MET A N 1
ATOM 842 C CA . MET A 1 111 ? -5.148 16.922 5.469 1 96.56 111 MET A CA 1
ATOM 843 C C . MET A 1 111 ? -3.721 16.484 5.777 1 96.56 111 MET A C 1
ATOM 845 O O . MET A 1 111 ? -3.463 15.883 6.82 1 96.56 111 MET A O 1
ATOM 849 N N . ALA A 1 112 ? -2.852 16.703 4.898 1 98.25 112 ALA A N 1
ATOM 850 C CA . ALA A 1 112 ? -1.41 16.688 5.133 1 98.25 112 ALA A CA 1
ATOM 851 C C . ALA A 1 112 ? -0.861 18.109 5.293 1 98.25 112 ALA A C 1
ATOM 853 O O . ALA A 1 112 ? -1.083 18.969 4.438 1 98.25 112 ALA A O 1
ATOM 854 N N . VAL A 1 113 ? -0.155 18.359 6.344 1 98.56 113 VAL A N 1
ATOM 855 C CA . VAL A 1 113 ? 0.348 19.688 6.656 1 98.56 113 VAL A CA 1
ATOM 856 C C . VAL A 1 113 ? 1.82 19.609 7.055 1 98.56 113 VAL A C 1
ATOM 858 O O . VAL A 1 113 ? 2.221 18.703 7.793 1 98.56 113 VAL A O 1
ATOM 861 N N . ALA A 1 114 ? 2.607 20.531 6.523 1 98.56 114 ALA A N 1
ATOM 862 C CA . ALA A 1 114 ? 4.031 20.469 6.832 1 98.56 114 ALA A CA 1
ATOM 863 C C . ALA A 1 114 ? 4.648 21.875 6.844 1 98.56 114 ALA A C 1
ATOM 865 O O . ALA A 1 114 ? 4.254 22.734 6.059 1 98.56 114 ALA A O 1
ATOM 866 N N . ASP A 1 115 ? 5.547 22.109 7.715 1 98.12 115 ASP A N 1
ATOM 867 C CA . ASP A 1 115 ? 6.473 23.234 7.66 1 98.12 115 ASP A CA 1
ATOM 868 C C . ASP A 1 115 ? 7.922 22.75 7.625 1 98.12 115 ASP A C 1
ATOM 870 O O . ASP A 1 115 ? 8.188 21.609 7.266 1 98.12 115 ASP A O 1
ATOM 874 N N . ARG A 1 116 ? 8.82 23.609 7.871 1 97 116 ARG A N 1
ATOM 875 C CA . ARG A 1 116 ? 10.234 23.266 7.738 1 97 116 ARG A CA 1
ATOM 876 C C . ARG A 1 116 ? 10.633 22.203 8.758 1 97 116 ARG A C 1
ATOM 878 O O . ARG A 1 116 ? 11.57 21.438 8.531 1 97 116 ARG A O 1
ATOM 885 N N . ASP A 1 117 ? 9.836 22.031 9.82 1 96.31 117 ASP A N 1
ATOM 886 C CA . ASP A 1 117 ? 10.312 21.234 10.945 1 96.31 117 ASP A CA 1
ATOM 887 C C . ASP A 1 117 ? 9.469 19.984 11.117 1 96.31 117 ASP A C 1
ATOM 889 O O . ASP A 1 117 ? 9.977 18.938 11.531 1 96.31 117 ASP A O 1
ATOM 893 N N . VAL A 1 118 ? 8.148 20.062 10.852 1 97.31 118 VAL A N 1
ATOM 894 C CA . VAL A 1 118 ? 7.301 18.922 11.164 1 97.31 118 VAL A CA 1
ATOM 895 C C . VAL A 1 118 ? 6.324 18.672 10.016 1 97.31 118 VAL A C 1
ATOM 897 O O . VAL A 1 118 ? 5.98 19.594 9.273 1 97.31 118 VAL A O 1
ATOM 900 N N . SER A 1 119 ? 5.957 17.406 9.789 1 98.38 119 SER A N 1
ATOM 901 C CA . SER A 1 119 ? 4.914 16.938 8.891 1 98.38 119 SER A CA 1
ATOM 902 C C . SER A 1 119 ? 3.807 16.219 9.656 1 98.38 119 SER A C 1
ATOM 904 O O . SER A 1 119 ? 4.078 15.289 10.422 1 98.38 119 SER A O 1
ATOM 906 N N . LEU A 1 120 ? 2.527 16.641 9.422 1 98.62 120 LEU A N 1
ATOM 907 C CA . LEU A 1 120 ? 1.415 16.109 10.203 1 98.62 120 LEU A CA 1
ATOM 908 C C . LEU A 1 120 ? 0.256 15.711 9.297 1 98.62 120 LEU A C 1
ATOM 910 O O . LEU A 1 120 ? 0.067 16.297 8.227 1 98.62 120 LEU A O 1
ATOM 914 N N . VAL A 1 121 ? -0.46 14.688 9.758 1 98.12 121 VAL A N 1
ATOM 915 C CA . VAL A 1 121 ? -1.737 14.32 9.156 1 98.12 121 VAL A CA 1
ATOM 916 C C . VAL A 1 121 ? -2.877 14.656 10.117 1 98.12 121 VAL A C 1
ATOM 918 O O . VAL A 1 121 ? -2.84 14.273 11.289 1 98.12 121 VAL A O 1
ATOM 921 N N . ILE A 1 122 ? -3.814 15.398 9.586 1 96.75 122 ILE A N 1
ATOM 922 C CA . ILE A 1 122 ? -5.043 15.648 10.336 1 96.75 122 ILE A CA 1
ATOM 923 C C . ILE A 1 122 ? -6.18 14.805 9.758 1 96.75 122 ILE A C 1
ATOM 925 O O . ILE A 1 122 ? -6.418 14.82 8.555 1 96.75 122 ILE A O 1
ATOM 929 N N . THR A 1 123 ? -6.879 14.07 10.617 1 91.88 123 THR A N 1
ATOM 930 C CA . THR A 1 123 ? -7.945 13.195 10.148 1 91.88 123 THR A CA 1
ATOM 931 C C . THR A 1 123 ? -9.312 13.773 10.492 1 91.88 123 THR A C 1
ATOM 933 O O . THR A 1 123 ? -9.43 14.617 11.383 1 91.88 123 THR A O 1
ATOM 936 N N . GLY A 1 124 ? -10.281 13.242 9.781 1 80.94 124 GLY A N 1
ATOM 937 C CA . GLY A 1 124 ? -11.648 13.672 10.031 1 80.94 124 GLY A CA 1
ATOM 938 C C . GLY A 1 124 ? -12.148 13.289 11.414 1 80.94 124 GLY A C 1
ATOM 939 O O . GLY A 1 124 ? -13.094 13.891 11.93 1 80.94 124 GLY A O 1
ATOM 940 N N . THR A 1 125 ? -11.523 12.375 11.977 1 86.31 125 THR A N 1
ATOM 941 C CA . THR A 1 125 ? -11.938 11.953 13.312 1 86.31 125 THR A CA 1
ATOM 942 C C . THR A 1 125 ? -11.289 12.828 14.383 1 86.31 125 THR A C 1
ATOM 944 O O . THR A 1 125 ? -11.547 12.648 15.578 1 86.31 125 THR A O 1
ATOM 947 N N . GLY A 1 126 ? -10.422 13.727 13.875 1 85.75 126 GLY A N 1
ATOM 948 C CA . GLY A 1 126 ? -9.859 14.703 14.797 1 85.75 126 GLY A CA 1
ATOM 949 C C . GLY A 1 126 ? -8.484 14.312 15.32 1 85.75 126 GLY A C 1
ATOM 950 O O . GLY A 1 126 ? -8.023 14.852 16.328 1 85.75 126 GLY A O 1
ATOM 951 N N . ASP A 1 127 ? -7.867 13.391 14.727 1 93.38 127 ASP A N 1
ATOM 952 C CA . ASP A 1 127 ? -6.531 12.977 15.148 1 93.38 127 ASP A CA 1
ATOM 953 C C . ASP A 1 127 ? -5.449 13.766 14.414 1 93.38 127 ASP A C 1
ATOM 955 O O . ASP A 1 127 ? -5.656 14.203 13.281 1 93.38 127 ASP A O 1
ATOM 959 N N . VAL A 1 128 ? -4.391 13.969 15.078 1 97.56 128 VAL A N 1
ATOM 960 C CA . VAL A 1 128 ? -3.182 14.547 14.5 1 97.56 128 VAL A CA 1
ATOM 961 C C . VAL A 1 128 ? -2.027 13.555 14.617 1 97.56 128 VAL A C 1
ATOM 963 O O . VAL A 1 128 ? -1.635 13.18 15.727 1 97.56 128 VAL A O 1
ATOM 966 N N . LEU A 1 129 ? -1.517 13.172 13.477 1 96.81 129 LEU A N 1
ATOM 967 C CA . LEU A 1 129 ? -0.484 12.148 13.461 1 96.81 129 LEU A CA 1
ATOM 968 C C . LEU A 1 129 ? 0.798 12.672 12.828 1 96.81 129 LEU A C 1
ATOM 970 O O . LEU A 1 129 ? 0.75 13.414 11.844 1 96.81 129 LEU A O 1
ATOM 974 N N . GLU A 1 130 ? 1.857 12.273 13.391 1 96.94 130 GLU A N 1
ATOM 975 C CA . GLU A 1 130 ? 3.168 12.516 12.789 1 96.94 130 GLU A CA 1
ATOM 976 C C . GLU A 1 130 ? 3.811 11.211 12.32 1 96.94 130 GLU A C 1
ATOM 978 O O . GLU A 1 130 ? 4.117 10.336 13.133 1 96.94 130 GLU A O 1
ATOM 983 N N . PRO A 1 131 ? 4.016 11.133 11.016 1 95.25 131 PRO A N 1
ATOM 984 C CA . PRO A 1 131 ? 4.68 9.914 10.547 1 95.25 131 PRO A CA 1
ATOM 985 C C . PRO A 1 131 ? 6.129 9.812 11.016 1 95.25 131 PRO A C 1
ATOM 987 O O . PRO A 1 131 ? 6.793 10.836 11.211 1 95.25 131 PRO A O 1
ATOM 990 N N . GLU A 1 132 ? 6.637 8.57 11.078 1 91.12 132 GLU A N 1
ATOM 991 C CA . GLU A 1 132 ? 7.996 8.352 11.57 1 91.12 132 GLU A CA 1
ATOM 992 C C . GLU A 1 132 ? 9.023 8.57 10.461 1 91.12 132 GLU A C 1
ATOM 994 O O . GLU A 1 132 ? 10.148 8.984 10.734 1 91.12 132 GLU A O 1
ATOM 999 N N . ASP A 1 133 ? 8.609 8.391 9.266 1 93.62 133 ASP A N 1
ATOM 1000 C CA . ASP A 1 133 ? 9.609 8.391 8.203 1 93.62 133 ASP A CA 1
ATOM 1001 C C . ASP A 1 133 ? 9.5 9.648 7.348 1 93.62 133 ASP A C 1
ATOM 1003 O O . ASP A 1 133 ? 10.133 9.75 6.297 1 93.62 133 ASP A O 1
ATOM 1007 N N . GLY A 1 134 ? 8.68 10.617 7.738 1 95.62 134 GLY A N 1
ATOM 1008 C CA . GLY A 1 134 ? 8.594 11.891 7.043 1 95.62 134 GLY A CA 1
ATOM 1009 C C . GLY A 1 134 ? 7.793 11.82 5.758 1 95.62 134 GLY A C 1
ATOM 1010 O O . GLY A 1 134 ? 7.844 12.734 4.938 1 95.62 134 GLY A O 1
ATOM 1011 N N . LEU A 1 135 ? 7.164 10.68 5.551 1 98.62 135 LEU A N 1
ATOM 1012 C CA . LEU A 1 135 ? 6.363 10.477 4.348 1 98.62 135 LEU A CA 1
ATOM 1013 C C . LEU A 1 135 ? 4.883 10.391 4.688 1 98.62 135 LEU A C 1
ATOM 1015 O O . LEU A 1 135 ? 4.5 9.719 5.648 1 98.62 135 LEU A O 1
ATOM 1019 N N . ILE A 1 136 ? 4.07 11.164 3.963 1 98.56 136 ILE A N 1
ATOM 1020 C CA . ILE A 1 136 ? 2.623 11.133 4.156 1 98.56 136 ILE A CA 1
ATOM 1021 C C . ILE A 1 136 ? 1.927 10.914 2.816 1 98.56 136 ILE A C 1
ATOM 1023 O O . ILE A 1 136 ? 2.23 11.602 1.836 1 98.56 136 ILE A O 1
ATOM 1027 N N . GLY A 1 137 ? 1.09 9.914 2.691 1 98.25 137 GLY A N 1
ATOM 1028 C CA . GLY A 1 137 ? 0.195 9.727 1.561 1 98.25 137 GLY A CA 1
ATOM 1029 C C . GLY A 1 137 ? -1.266 9.641 1.962 1 98.25 137 GLY A C 1
ATOM 1030 O O . GLY A 1 137 ? -1.643 8.805 2.785 1 98.25 137 GLY A O 1
ATOM 1031 N N . ILE A 1 138 ? -2.064 10.555 1.393 1 97.06 138 ILE A N 1
ATOM 1032 C CA . ILE A 1 138 ? -3.488 10.516 1.706 1 97.06 138 ILE A CA 1
ATOM 1033 C C . ILE A 1 138 ? -4.301 10.57 0.416 1 97.06 138 ILE A C 1
ATOM 1035 O O . ILE A 1 138 ? -3.807 11.023 -0.618 1 97.06 138 ILE A O 1
ATOM 1039 N N . GLY A 1 139 ? -5.598 10.078 0.502 1 94.69 139 GLY A N 1
ATOM 1040 C CA . GLY A 1 139 ? -6.492 10.086 -0.644 1 94.69 139 GLY A CA 1
ATOM 1041 C C . GLY A 1 139 ? -6.539 8.766 -1.384 1 94.69 139 GLY A C 1
ATOM 1042 O O . GLY A 1 139 ? -5.941 7.781 -0.943 1 94.69 139 GLY A O 1
ATOM 1043 N N . SER A 1 140 ? -7.16 8.742 -2.555 1 93.88 140 SER A N 1
ATOM 1044 C CA . SER A 1 140 ? -7.449 7.516 -3.291 1 93.88 140 SER A CA 1
ATOM 1045 C C . SER A 1 140 ? -6.164 6.828 -3.744 1 93.88 140 SER A C 1
ATOM 1047 O O . SER A 1 140 ? -6.086 5.598 -3.768 1 93.88 140 SER A O 1
ATOM 1049 N N . GLY A 1 141 ? -5.18 7.613 -4.094 1 96.5 141 GLY A N 1
ATOM 1050 C CA . GLY A 1 141 ? -3.898 7.086 -4.535 1 96.5 141 GLY A CA 1
ATOM 1051 C C . GLY A 1 141 ? -2.797 7.262 -3.51 1 96.5 141 GLY A C 1
ATOM 1052 O O . GLY A 1 141 ? -1.628 6.984 -3.793 1 96.5 141 GLY A O 1
ATOM 1053 N N . GLY A 1 142 ? -3.178 7.684 -2.354 1 97.5 142 GLY A N 1
ATOM 1054 C CA . GLY A 1 142 ? -2.195 8.055 -1.347 1 97.5 142 GLY A CA 1
ATOM 1055 C C . GLY A 1 142 ? -1.277 6.91 -0.959 1 97.5 142 GLY A C 1
ATOM 1056 O O . GLY A 1 142 ? -0.063 7.094 -0.849 1 97.5 142 GLY A O 1
ATOM 1057 N N . ALA A 1 143 ? -1.921 5.77 -0.749 1 97.25 143 ALA A N 1
ATOM 1058 C CA . ALA A 1 143 ? -1.139 4.621 -0.3 1 97.25 143 ALA A CA 1
ATOM 1059 C C . ALA A 1 143 ? -0.184 4.148 -1.392 1 97.25 143 ALA A C 1
ATOM 1061 O O . ALA A 1 143 ? 0.918 3.678 -1.1 1 97.25 143 ALA A O 1
ATOM 1062 N N . PHE A 1 144 ? -0.552 4.301 -2.672 1 98.31 144 PHE A N 1
ATOM 1063 C CA . PHE A 1 144 ? 0.34 3.959 -3.771 1 98.31 144 PHE A CA 1
ATOM 1064 C C . PHE A 1 144 ? 1.502 4.941 -3.854 1 98.31 144 PHE A C 1
ATOM 1066 O O . PHE A 1 144 ? 2.652 4.535 -4.035 1 98.31 144 PHE A O 1
ATOM 1073 N N . ALA A 1 145 ? 1.166 6.211 -3.732 1 98.81 145 ALA A N 1
ATOM 1074 C CA . ALA A 1 145 ? 2.205 7.238 -3.723 1 98.81 145 ALA A CA 1
ATOM 1075 C C . ALA A 1 145 ? 3.174 7.023 -2.562 1 98.81 145 ALA A C 1
ATOM 1077 O O . ALA A 1 145 ? 4.391 7.148 -2.729 1 98.81 145 ALA A O 1
ATOM 1078 N N . LEU A 1 146 ? 2.611 6.738 -1.438 1 98.69 146 LEU A N 1
ATOM 1079 C CA . LEU A 1 146 ? 3.414 6.484 -0.247 1 98.69 146 LEU A CA 1
ATOM 1080 C C . LEU A 1 146 ? 4.344 5.297 -0.462 1 98.69 146 LEU A C 1
ATOM 1082 O O . LEU A 1 146 ? 5.52 5.352 -0.095 1 98.69 146 LEU A O 1
ATOM 1086 N N . SER A 1 147 ? 3.846 4.215 -0.994 1 98.75 147 SER A N 1
ATOM 1087 C CA . SER A 1 147 ? 4.637 3.021 -1.277 1 98.75 147 SER A CA 1
ATOM 1088 C C . SER A 1 147 ? 5.812 3.342 -2.191 1 98.75 147 SER A C 1
ATOM 1090 O O . SER A 1 147 ? 6.945 2.936 -1.921 1 98.75 147 SER A O 1
ATOM 1092 N N . ALA A 1 148 ? 5.535 4.031 -3.27 1 98.81 148 ALA A N 1
ATOM 1093 C CA . ALA A 1 148 ? 6.578 4.418 -4.215 1 98.81 148 ALA A CA 1
ATOM 1094 C C . ALA A 1 148 ? 7.609 5.328 -3.555 1 98.81 148 ALA A C 1
ATOM 1096 O O . ALA A 1 148 ? 8.812 5.16 -3.758 1 98.81 148 ALA A O 1
ATOM 1097 N N . ALA A 1 149 ? 7.125 6.277 -2.793 1 98.88 149 ALA A N 1
ATOM 1098 C CA . ALA A 1 149 ? 8.031 7.207 -2.125 1 98.88 149 ALA A CA 1
ATOM 1099 C C . ALA A 1 149 ? 8.938 6.48 -1.139 1 98.88 149 ALA A C 1
ATOM 1101 O O . ALA A 1 149 ? 10.133 6.777 -1.051 1 98.88 149 ALA A O 1
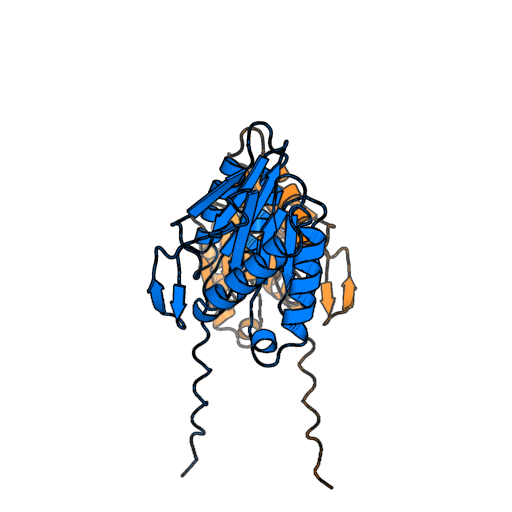ATOM 1102 N N . ARG A 1 150 ? 8.391 5.551 -0.386 1 98.62 150 ARG A N 1
ATOM 1103 C CA . ARG A 1 150 ? 9.188 4.773 0.565 1 98.62 150 ARG A CA 1
ATOM 1104 C C . ARG A 1 150 ? 10.273 3.977 -0.147 1 98.62 150 ARG A C 1
ATOM 1106 O O . ARG A 1 150 ? 11.367 3.795 0.389 1 98.62 150 ARG A O 1
ATOM 1113 N N . ALA A 1 151 ? 9.953 3.502 -1.326 1 98.69 151 ALA A N 1
ATOM 1114 C CA . ALA A 1 151 ? 10.93 2.754 -2.119 1 98.69 151 ALA A CA 1
ATOM 1115 C C . ALA A 1 151 ? 12.086 3.648 -2.551 1 98.69 151 ALA A C 1
ATOM 1117 O O . ALA A 1 151 ? 13.219 3.188 -2.674 1 98.69 151 ALA A O 1
ATOM 1118 N N . LEU A 1 152 ? 11.836 4.918 -2.715 1 98.62 152 LEU A N 1
ATOM 1119 C CA . LEU A 1 152 ? 12.789 5.816 -3.359 1 98.62 152 LEU A CA 1
ATOM 1120 C C . LEU A 1 152 ? 13.562 6.621 -2.322 1 98.62 152 LEU A C 1
ATOM 1122 O O . LEU A 1 152 ? 14.617 7.188 -2.631 1 98.62 152 LEU A O 1
ATOM 1126 N N . VAL A 1 153 ? 13.07 6.719 -1.12 1 98 153 VAL A N 1
ATOM 1127 C CA . VAL A 1 153 ? 13.516 7.723 -0.156 1 98 153 VAL A CA 1
ATOM 1128 C C . VAL A 1 153 ? 14.977 7.477 0.213 1 98 153 VAL A C 1
ATOM 1130 O O . VAL A 1 153 ? 15.711 8.414 0.527 1 98 153 VAL A O 1
ATOM 1133 N N . ASP A 1 154 ? 15.461 6.25 0.145 1 96.38 154 ASP A N 1
ATOM 1134 C CA . ASP A 1 154 ? 16.828 5.949 0.547 1 96.38 154 ASP A CA 1
ATOM 1135 C C . ASP A 1 154 ? 17.75 5.805 -0.671 1 96.38 154 ASP A C 1
ATOM 1137 O O . ASP A 1 154 ? 18.906 5.395 -0.543 1 96.38 154 ASP A O 1
ATOM 1141 N N . ILE A 1 155 ? 17.203 6.031 -1.854 1 96.25 155 ILE A N 1
ATOM 1142 C CA . ILE A 1 155 ? 18.016 5.98 -3.068 1 96.25 155 ILE A CA 1
ATOM 1143 C C . ILE A 1 155 ? 18.906 7.211 -3.139 1 96.25 155 ILE A C 1
ATOM 1145 O O . ILE A 1 155 ? 18.422 8.344 -3.105 1 96.25 155 ILE A O 1
ATOM 1149 N N . PRO A 1 156 ? 20.234 7.008 -3.246 1 94.44 156 PRO A N 1
ATOM 1150 C CA . PRO A 1 156 ? 21.156 8.148 -3.322 1 94.44 156 PRO A CA 1
ATOM 1151 C C . PRO A 1 156 ? 20.891 9.047 -4.527 1 94.44 156 PRO A C 1
ATOM 1153 O O . PRO A 1 156 ? 20.578 8.547 -5.613 1 94.44 156 PRO A O 1
ATOM 1156 N N . GLY A 1 157 ? 20.891 10.328 -4.348 1 93.75 157 GLY A N 1
ATOM 1157 C CA . GLY A 1 157 ? 20.797 11.281 -5.438 1 93.75 157 GLY A CA 1
ATOM 1158 C C . GLY A 1 157 ? 19.375 11.742 -5.695 1 93.75 157 GLY A C 1
ATOM 1159 O O . GLY A 1 157 ? 19.141 12.664 -6.48 1 93.75 157 GLY A O 1
ATOM 1160 N N . MET A 1 158 ? 18.469 11.117 -5.082 1 96.31 158 MET A N 1
ATOM 1161 C CA . MET A 1 158 ? 17.078 11.547 -5.254 1 96.31 158 MET A CA 1
ATOM 1162 C C . MET A 1 158 ? 16.656 12.5 -4.137 1 96.31 158 MET A C 1
ATOM 1164 O O . MET A 1 158 ? 16.688 12.133 -2.961 1 96.31 158 MET A O 1
ATOM 1168 N N . ASP A 1 159 ? 16.25 13.688 -4.527 1 97.81 159 ASP A N 1
ATOM 1169 C CA . ASP A 1 159 ? 15.797 14.633 -3.512 1 97.81 159 ASP A CA 1
ATOM 1170 C C . ASP A 1 159 ? 14.281 14.539 -3.322 1 97.81 159 ASP A C 1
ATOM 1172 O O . ASP A 1 159 ? 13.617 13.727 -3.967 1 97.81 159 ASP A O 1
ATOM 1176 N N . ALA A 1 160 ? 13.766 15.305 -2.459 1 98.56 160 ALA A N 1
ATOM 1177 C CA . ALA A 1 160 ? 12.359 15.211 -2.061 1 98.56 160 ALA A CA 1
ATOM 1178 C C . ALA A 1 160 ? 11.438 15.461 -3.248 1 98.56 160 ALA A C 1
ATOM 1180 O O . ALA A 1 160 ? 10.422 14.773 -3.41 1 98.56 160 ALA A O 1
ATOM 1181 N N . GLU A 1 161 ? 11.75 16.469 -4.012 1 98.56 161 GLU A N 1
ATOM 1182 C CA . GLU A 1 161 ? 10.898 16.812 -5.152 1 98.56 161 GLU A CA 1
ATOM 1183 C C . GLU A 1 161 ? 10.906 15.688 -6.188 1 98.56 161 GLU A C 1
ATOM 1185 O O . GLU A 1 161 ? 9.852 15.305 -6.703 1 98.56 161 GLU A O 1
ATOM 1190 N N . ALA A 1 162 ? 12.109 15.172 -6.52 1 98.44 162 ALA A N 1
ATOM 1191 C CA . ALA A 1 162 ? 12.219 14.078 -7.48 1 98.44 162 ALA A CA 1
ATOM 1192 C C . ALA A 1 162 ? 11.422 12.859 -7.016 1 98.44 162 ALA A C 1
ATOM 1194 O O . ALA A 1 162 ? 10.75 12.203 -7.82 1 98.44 162 ALA A O 1
ATOM 1195 N N . ILE A 1 163 ? 11.555 12.586 -5.762 1 98.69 163 ILE A N 1
ATOM 1196 C CA . ILE A 1 163 ? 10.82 11.461 -5.18 1 98.69 163 ILE A CA 1
ATOM 1197 C C . ILE A 1 163 ? 9.32 11.703 -5.312 1 98.69 163 ILE A C 1
ATOM 1199 O O . ILE A 1 163 ? 8.578 10.828 -5.766 1 98.69 163 ILE A O 1
ATOM 1203 N N . ALA A 1 164 ? 8.875 12.867 -4.957 1 98.81 164 ALA A N 1
ATOM 1204 C CA . ALA A 1 164 ? 7.445 13.188 -4.996 1 98.81 164 ALA A CA 1
ATOM 1205 C C . ALA A 1 164 ? 6.898 13.062 -6.418 1 98.81 164 ALA A C 1
ATOM 1207 O O . ALA A 1 164 ? 5.844 12.461 -6.633 1 98.81 164 ALA A O 1
ATOM 1208 N N . ARG A 1 165 ? 7.574 13.633 -7.312 1 98.56 165 ARG A N 1
ATOM 1209 C CA . ARG A 1 165 ? 7.113 13.633 -8.695 1 98.56 165 ARG A CA 1
ATOM 1210 C C . ARG A 1 165 ? 7.023 12.211 -9.242 1 98.56 165 ARG A C 1
ATOM 1212 O O . ARG A 1 165 ? 6.027 11.836 -9.867 1 98.56 165 ARG A O 1
ATOM 1219 N N . LYS A 1 166 ? 8.055 11.406 -9.047 1 98.62 166 LYS A N 1
ATOM 1220 C CA . LYS A 1 166 ? 8.055 10.031 -9.547 1 98.62 166 LYS A CA 1
ATOM 1221 C C . LYS A 1 166 ? 6.984 9.195 -8.844 1 98.62 166 LYS A C 1
ATOM 1223 O O . LYS A 1 166 ? 6.277 8.414 -9.492 1 98.62 166 LYS A O 1
ATOM 1228 N N . ALA A 1 167 ? 6.883 9.359 -7.551 1 98.81 167 ALA A N 1
ATOM 1229 C CA . ALA A 1 167 ? 5.902 8.602 -6.773 1 98.81 167 ALA A CA 1
ATOM 1230 C C . ALA A 1 167 ? 4.477 8.961 -7.195 1 98.81 167 ALA A C 1
ATOM 1232 O O . ALA A 1 167 ? 3.627 8.078 -7.328 1 98.81 167 ALA A O 1
ATOM 1233 N N . MET A 1 168 ? 4.234 10.242 -7.438 1 98.56 168 MET A N 1
ATOM 1234 C CA . MET A 1 168 ? 2.91 10.672 -7.875 1 98.56 168 MET A CA 1
ATOM 1235 C C . MET A 1 168 ? 2.59 10.125 -9.266 1 98.56 168 MET A C 1
ATOM 1237 O O . MET A 1 168 ? 1.448 9.75 -9.539 1 98.56 168 MET A O 1
ATOM 1241 N N . ARG A 1 169 ? 3.539 10.148 -10.086 1 98.25 169 ARG A N 1
ATOM 1242 C CA . ARG A 1 169 ? 3.342 9.578 -11.414 1 98.25 169 ARG A CA 1
ATOM 1243 C C . ARG A 1 169 ? 2.947 8.109 -11.328 1 98.25 169 ARG A C 1
ATOM 1245 O O . ARG A 1 169 ? 2.008 7.672 -11.992 1 98.25 169 ARG A O 1
ATOM 1252 N N . ILE A 1 170 ? 3.617 7.383 -10.547 1 98.38 170 ILE A N 1
ATOM 1253 C CA . ILE A 1 170 ? 3.365 5.953 -10.398 1 98.38 170 ILE A CA 1
ATOM 1254 C C . ILE A 1 170 ? 1.978 5.734 -9.805 1 98.38 170 ILE A C 1
ATOM 1256 O O . ILE A 1 170 ? 1.239 4.848 -10.242 1 98.38 170 ILE A O 1
ATOM 1260 N N . ALA A 1 171 ? 1.643 6.539 -8.773 1 98.25 171 ALA A N 1
ATOM 1261 C CA . ALA A 1 171 ? 0.296 6.453 -8.211 1 98.25 171 ALA A CA 1
ATOM 1262 C C . ALA A 1 171 ? -0.761 6.652 -9.297 1 98.25 171 ALA A C 1
ATOM 1264 O O . ALA A 1 171 ? -1.793 5.977 -9.297 1 98.25 171 ALA A O 1
ATOM 1265 N N . GLY A 1 172 ? -0.523 7.594 -10.203 1 96.69 172 GLY A N 1
ATOM 1266 C CA . GLY A 1 172 ? -1.449 7.863 -11.289 1 96.69 172 GLY A CA 1
ATOM 1267 C C . GLY A 1 172 ? -1.577 6.711 -12.266 1 96.69 172 GLY A C 1
ATOM 1268 O O . GLY A 1 172 ? -2.588 6.59 -12.961 1 96.69 172 GLY A O 1
ATOM 1269 N N . GLU A 1 173 ? -0.588 5.844 -12.359 1 96.19 173 GLU A N 1
ATOM 1270 C CA . GLU A 1 173 ? -0.602 4.684 -13.242 1 96.19 173 GLU A CA 1
ATOM 1271 C C . GLU A 1 173 ? -1.387 3.529 -12.625 1 96.19 173 GLU A C 1
ATOM 1273 O O . GLU A 1 173 ? -1.768 2.588 -13.328 1 96.19 173 GLU A O 1
ATOM 1278 N N . ILE A 1 174 ? -1.615 3.635 -11.352 1 95.62 174 ILE A N 1
ATOM 1279 C CA . ILE A 1 174 ? -2.238 2.521 -10.648 1 95.62 174 ILE A CA 1
ATOM 1280 C C . ILE A 1 174 ? -3.654 2.906 -10.219 1 95.62 174 ILE A C 1
ATOM 1282 O O . ILE A 1 174 ? -4.59 2.113 -10.367 1 95.62 174 ILE A O 1
ATOM 1286 N N . CYS A 1 175 ? -3.863 4.125 -9.797 1 96 175 CYS A N 1
ATOM 1287 C CA . CYS A 1 175 ? -5.141 4.598 -9.273 1 96 175 CYS A CA 1
ATOM 1288 C C . CYS A 1 175 ? -5.926 5.348 -10.344 1 96 175 CYS A C 1
ATOM 1290 O O . CYS A 1 175 ? -5.496 6.41 -10.797 1 96 175 CYS A O 1
ATOM 1292 N N . VAL A 1 176 ? -7.129 4.887 -10.586 1 93.38 176 VAL A N 1
ATOM 1293 C CA . VAL A 1 176 ? -7.914 5.453 -11.672 1 93.38 176 VAL A CA 1
ATOM 1294 C C . VAL A 1 176 ? -8.398 6.852 -11.297 1 93.38 176 VAL A C 1
ATOM 1296 O O . VAL A 1 176 ? -8.797 7.637 -12.156 1 93.38 176 VAL A O 1
ATOM 1299 N N . TYR A 1 177 ? -8.32 7.215 -10.062 1 93.25 177 TYR A N 1
ATOM 1300 C CA . TYR A 1 177 ? -8.805 8.508 -9.602 1 93.25 177 TYR A CA 1
ATOM 1301 C C . TYR A 1 177 ? -7.656 9.492 -9.43 1 93.25 177 TYR A C 1
ATOM 1303 O O . TYR A 1 177 ? -7.832 10.578 -8.867 1 93.25 177 TYR A O 1
ATOM 1311 N N . THR A 1 178 ? -6.441 9.133 -9.82 1 94.75 178 THR A N 1
ATOM 1312 C CA . THR A 1 178 ? -5.242 9.953 -9.75 1 94.75 178 THR A CA 1
ATOM 1313 C C . THR A 1 178 ? -4.672 10.195 -11.148 1 94.75 178 THR A C 1
ATOM 1315 O O . THR A 1 178 ? -4.48 9.258 -11.914 1 94.75 178 THR A O 1
ATOM 1318 N N . ASN A 1 179 ? -4.469 11.484 -11.492 1 94.81 179 ASN A N 1
ATOM 1319 C CA . ASN A 1 179 ? -3.895 11.727 -12.812 1 94.81 179 ASN A CA 1
ATOM 1320 C C . ASN A 1 179 ? -2.469 12.266 -12.711 1 94.81 179 ASN A C 1
ATOM 1322 O O . ASN A 1 179 ? -1.894 12.312 -11.625 1 94.81 179 ASN A O 1
ATOM 1326 N N . ALA A 1 180 ? -1.885 12.547 -13.844 1 92.12 180 ALA A N 1
ATOM 1327 C CA . ALA A 1 180 ? -0.468 12.891 -13.914 1 92.12 180 ALA A CA 1
ATOM 1328 C C . ALA A 1 180 ? -0.267 14.398 -13.805 1 92.12 180 ALA A C 1
ATOM 1330 O O . ALA A 1 180 ? 0.863 14.891 -13.875 1 92.12 180 ALA A O 1
ATOM 1331 N N . SER A 1 181 ? -1.351 15.164 -13.656 1 94.94 181 SER A N 1
ATOM 1332 C CA . SER A 1 181 ? -1.228 16.609 -13.445 1 94.94 181 SER A CA 1
ATOM 133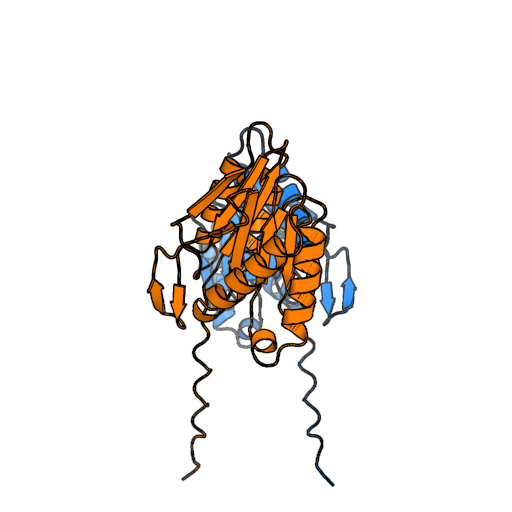3 C C . SER A 1 181 ? -0.914 16.922 -11.992 1 94.94 181 SER A C 1
ATOM 1335 O O . SER A 1 181 ? -1.823 17.062 -11.164 1 94.94 181 SER A O 1
ATOM 1337 N N . ILE A 1 182 ? 0.363 17.25 -11.781 1 95.94 182 ILE A N 1
ATOM 1338 C CA . ILE A 1 182 ? 0.828 17.375 -10.398 1 95.94 182 ILE A CA 1
ATOM 1339 C C . ILE A 1 182 ? 1.116 18.828 -10.078 1 95.94 182 ILE A C 1
ATOM 1341 O O . ILE A 1 182 ? 1.745 19.531 -10.875 1 95.94 182 ILE A O 1
ATOM 1345 N N . THR A 1 183 ? 0.595 19.312 -9.031 1 96.38 183 THR A N 1
ATOM 1346 C CA . THR A 1 183 ? 0.995 20.562 -8.414 1 96.38 183 THR A CA 1
ATOM 1347 C C . THR A 1 183 ? 1.84 20.328 -7.172 1 96.38 183 THR A C 1
ATOM 1349 O O . THR A 1 183 ? 1.547 19.422 -6.387 1 96.38 183 THR A O 1
ATOM 1352 N N . LEU A 1 184 ? 2.828 21.141 -6.992 1 97.31 184 LEU A N 1
ATOM 1353 C CA . LEU A 1 184 ? 3.764 20.891 -5.902 1 97.31 184 LEU A CA 1
ATOM 1354 C C . LEU A 1 184 ? 4.156 22.203 -5.219 1 97.31 184 LEU A C 1
ATOM 1356 O O . LEU A 1 184 ? 4.281 23.234 -5.875 1 97.31 184 LEU A O 1
ATOM 1360 N N . GLU A 1 185 ? 4.254 22.188 -3.91 1 97.62 185 GLU A N 1
ATOM 1361 C CA . GLU A 1 185 ? 4.863 23.219 -3.078 1 97.62 185 GLU A CA 1
ATOM 1362 C C . GLU A 1 185 ? 6.109 22.703 -2.369 1 97.62 185 GLU A C 1
ATOM 1364 O O . GLU A 1 185 ? 6.18 21.516 -2.018 1 97.62 185 GLU A O 1
ATOM 1369 N N . LYS A 1 186 ? 7.066 23.594 -2.164 1 97.5 186 LYS A N 1
ATOM 1370 C CA . LYS A 1 186 ? 8.336 23.156 -1.579 1 97.5 186 LYS A CA 1
ATOM 1371 C C . LYS A 1 186 ? 8.867 24.219 -0.607 1 97.5 186 LYS A C 1
ATOM 1373 O O . LYS A 1 186 ? 8.703 25.406 -0.83 1 97.5 186 LYS A O 1
ATOM 1378 N N . ILE A 1 187 ? 9.391 23.734 0.504 1 95.19 187 ILE A N 1
ATOM 1379 C CA . ILE A 1 187 ? 10.102 24.562 1.46 1 95.19 187 ILE A CA 1
ATOM 1380 C C . ILE A 1 187 ?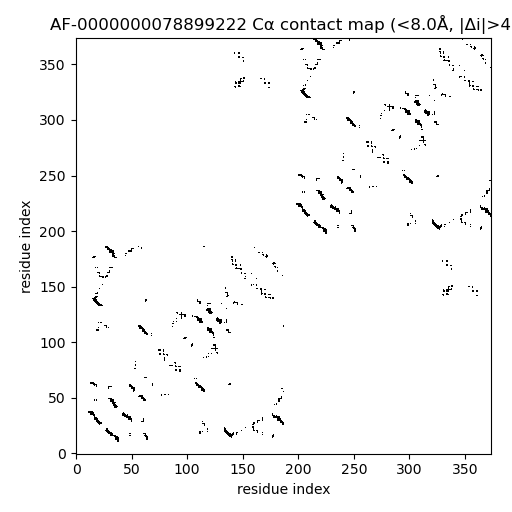 11.508 24 1.688 1 95.19 187 ILE A C 1
ATOM 1382 O O . ILE A 1 187 ? 11.672 22.797 1.912 1 95.19 187 ILE A O 1
ATOM 1386 N N . MET B 1 1 ? -41.531 -6.547 20.5 1 26.03 1 MET B N 1
ATOM 1387 C CA . MET B 1 1 ? -40.375 -7.422 20.578 1 26.03 1 MET B CA 1
ATOM 1388 C C . MET B 1 1 ? -39.656 -7.508 19.234 1 26.03 1 MET B C 1
ATOM 1390 O O . MET B 1 1 ? -40.062 -8.281 18.359 1 26.03 1 MET B O 1
ATOM 1394 N N . ARG B 1 2 ? -39.344 -6.438 18.609 1 29.02 2 ARG B N 1
ATOM 1395 C CA . ARG B 1 2 ? -38.781 -6.348 17.266 1 29.02 2 ARG B CA 1
ATOM 1396 C C . ARG B 1 2 ? -37.469 -7.148 17.156 1 29.02 2 ARG B C 1
ATOM 1398 O O . ARG B 1 2 ? -36.594 -7.039 18.031 1 29.02 2 ARG B O 1
ATOM 1405 N N . TYR B 1 3 ? -37.438 -8.375 16.422 1 31.41 3 TYR B N 1
ATOM 1406 C CA . TYR B 1 3 ? -36.312 -9.289 16.125 1 31.41 3 TYR B CA 1
ATOM 1407 C C . TYR B 1 3 ? -35.125 -8.531 15.578 1 31.41 3 TYR B C 1
ATOM 1409 O O . TYR B 1 3 ? -35.25 -7.809 14.586 1 31.41 3 TYR B O 1
ATOM 1417 N N . THR B 1 4 ? -34.219 -7.996 16.359 1 35.06 4 THR B N 1
ATOM 1418 C CA . THR B 1 4 ? -32.906 -7.531 15.922 1 35.06 4 THR B CA 1
ATOM 1419 C C . THR B 1 4 ? -32.344 -8.477 14.875 1 35.06 4 THR B C 1
ATOM 1421 O O . THR B 1 4 ? -32.188 -9.672 15.133 1 35.06 4 THR B O 1
ATOM 1424 N N . SER B 1 5 ? -32.781 -8.336 13.633 1 33.97 5 SER B N 1
ATOM 1425 C CA . SER B 1 5 ? -32.156 -9.109 12.562 1 33.97 5 SER B CA 1
ATOM 1426 C C . SER B 1 5 ? -30.656 -9.227 12.758 1 33.97 5 SER B C 1
ATOM 1428 O O . SER B 1 5 ? -29.969 -8.211 12.859 1 33.97 5 SER B O 1
ATOM 1430 N N . ALA B 1 6 ? -30.156 -10.156 13.445 1 36.91 6 ALA B N 1
ATOM 1431 C CA . ALA B 1 6 ? -28.797 -10.656 13.547 1 36.91 6 ALA B CA 1
ATOM 1432 C C . ALA B 1 6 ? -28.078 -10.547 12.203 1 36.91 6 ALA B C 1
ATOM 1434 O O . ALA B 1 6 ? -28.531 -11.094 11.195 1 36.91 6 ALA B O 1
ATOM 1435 N N . SER B 1 7 ? -27.391 -9.5 11.859 1 40.22 7 SER B N 1
ATOM 1436 C CA . SER B 1 7 ? -26.547 -9.367 10.68 1 40.22 7 SER B CA 1
ATOM 1437 C C . SER B 1 7 ? -25.844 -10.688 10.359 1 40.22 7 SER B C 1
ATOM 1439 O O . SER B 1 7 ? -25.312 -11.352 11.25 1 40.22 7 SER B O 1
ATOM 1441 N N . SER B 1 8 ? -26.234 -11.43 9.469 1 43.72 8 SER B N 1
ATOM 1442 C CA . SER B 1 8 ? -25.578 -12.633 8.977 1 43.72 8 SER B CA 1
ATOM 1443 C C . SER B 1 8 ? -24.062 -12.5 9.047 1 43.72 8 SER B C 1
ATOM 1445 O O . SER B 1 8 ? -23.516 -11.43 8.766 1 43.72 8 SER B O 1
ATOM 1447 N N . PRO B 1 9 ? -23.391 -13.359 9.828 1 44.28 9 PRO B N 1
ATOM 1448 C CA . PRO B 1 9 ? -21.922 -13.289 9.922 1 44.28 9 PRO B CA 1
ATOM 1449 C C . PRO B 1 9 ? -21.266 -13.07 8.562 1 44.28 9 PRO B C 1
ATOM 1451 O O . PRO B 1 9 ? -21.719 -13.609 7.551 1 44.28 9 PRO B O 1
ATOM 1454 N N . GLU B 1 10 ? -20.875 -11.984 8.266 1 48.59 10 GLU B N 1
ATOM 1455 C CA . GLU B 1 10 ? -20.078 -11.789 7.062 1 48.59 10 GLU B CA 1
ATOM 1456 C C . GLU B 1 10 ? -19.141 -12.969 6.836 1 48.59 10 GLU B C 1
ATOM 1458 O O . GLU B 1 10 ? -18.516 -13.477 7.781 1 48.59 10 GLU B O 1
ATOM 1463 N N . PRO B 1 11 ? -19.391 -13.844 5.836 1 52.81 11 PRO B N 1
ATOM 1464 C CA . PRO B 1 11 ? -18.516 -15.008 5.613 1 52.81 11 PRO B CA 1
ATOM 1465 C C . PRO B 1 11 ? -17.047 -14.703 5.887 1 52.81 11 PRO B C 1
ATOM 1467 O O . PRO B 1 11 ? -16.594 -13.578 5.684 1 52.81 11 PRO B O 1
ATOM 1470 N N . VAL B 1 12 ? -16.5 -15.555 6.766 1 55.19 12 VAL B N 1
ATOM 1471 C CA . VAL B 1 12 ? -15.086 -15.492 7.09 1 55.19 12 VAL B CA 1
ATOM 1472 C C . VAL B 1 12 ? -14.273 -15.305 5.809 1 55.19 12 VAL B C 1
ATOM 1474 O O . VAL B 1 12 ? -14.32 -16.141 4.902 1 55.19 12 VAL B O 1
ATOM 1477 N N . GLN B 1 13 ? -13.898 -14.117 5.508 1 67.75 13 GLN B N 1
ATOM 1478 C CA . GLN B 1 13 ? -13.141 -13.789 4.309 1 67.75 13 GLN B CA 1
ATOM 1479 C C . GLN B 1 13 ? -11.648 -14.031 4.523 1 67.75 13 GLN B C 1
ATOM 1481 O O . GLN B 1 13 ? -11.078 -13.602 5.527 1 67.75 13 GLN B O 1
ATOM 1486 N N . TRP B 1 14 ? -11.102 -15.094 3.916 1 69.06 14 TRP B N 1
ATOM 1487 C CA . TRP B 1 14 ? -9.656 -15.312 3.904 1 69.06 14 TRP B CA 1
ATOM 1488 C C . TRP B 1 14 ? -8.953 -14.219 3.107 1 69.06 14 TRP B C 1
ATOM 1490 O O . TRP B 1 14 ? -9.43 -13.805 2.047 1 69.06 14 TRP B O 1
ATOM 1500 N N . HIS B 1 15 ? -8.227 -13.5 3.99 1 65.56 15 HIS B N 1
ATOM 1501 C CA . HIS B 1 15 ? -7.32 -12.539 3.365 1 65.56 15 HIS B CA 1
ATOM 1502 C C . HIS B 1 15 ? -5.887 -13.062 3.355 1 65.56 15 HIS B C 1
ATOM 1504 O O . HIS B 1 15 ? -5.434 -13.656 4.336 1 65.56 15 HIS B O 1
ATOM 1510 N N . GLY B 1 16 ? -5.234 -13.141 2.078 1 65.81 16 GLY B N 1
ATOM 1511 C CA . GLY B 1 16 ? -3.979 -13.602 2.645 1 65.81 16 GLY B CA 1
ATOM 1512 C C . GLY B 1 16 ? -2.873 -13.734 1.615 1 65.81 16 GLY B C 1
ATOM 1513 O O . GLY B 1 16 ? -1.859 -14.391 1.866 1 65.81 16 GLY B O 1
ATOM 1514 N N . THR B 1 17 ? -2.848 -12.789 0.62 1 84.94 17 THR B N 1
ATOM 1515 C CA . THR B 1 17 ? -1.614 -13.055 -0.111 1 84.94 17 THR B CA 1
ATOM 1516 C C . THR B 1 17 ? -1.162 -11.812 -0.88 1 84.94 17 THR B C 1
ATOM 1518 O O . THR B 1 17 ? -1.991 -11.062 -1.394 1 84.94 17 THR B O 1
ATOM 1521 N N . THR B 1 18 ? 0.169 -11.578 -0.682 1 96 18 THR B N 1
ATOM 1522 C CA . THR B 1 18 ? 0.81 -10.641 -1.598 1 96 18 THR B CA 1
ATOM 1523 C C . THR B 1 18 ? 1.862 -11.344 -2.447 1 96 18 THR B C 1
ATOM 1525 O O . THR B 1 18 ? 2.762 -12 -1.914 1 96 18 THR B O 1
ATOM 1528 N N . ILE B 1 19 ? 1.684 -11.289 -3.783 1 98.19 19 ILE B N 1
ATOM 1529 C CA . ILE B 1 19 ? 2.631 -11.844 -4.742 1 98.19 19 ILE B CA 1
ATOM 1530 C C . ILE B 1 19 ? 3.164 -10.734 -5.645 1 98.19 19 ILE B C 1
ATOM 1532 O O . ILE B 1 19 ? 2.402 -9.883 -6.113 1 98.19 19 ILE B O 1
ATOM 1536 N N . LEU B 1 20 ? 4.457 -10.734 -5.855 1 98.81 20 LEU B N 1
ATOM 1537 C CA . LEU B 1 20 ? 5.109 -9.812 -6.777 1 98.81 20 LEU B CA 1
ATOM 1538 C C . LEU B 1 20 ? 6.031 -10.562 -7.734 1 98.81 20 LEU B C 1
ATOM 1540 O O . LEU B 1 20 ? 6.832 -11.398 -7.305 1 98.81 20 LEU B O 1
ATOM 1544 N N . SER B 1 21 ? 5.848 -10.32 -9.023 1 98.81 21 SER B N 1
ATOM 1545 C CA . SER B 1 21 ? 6.773 -10.797 -10.039 1 98.81 21 SER B CA 1
ATOM 1546 C C . SER B 1 21 ? 7.539 -9.641 -10.68 1 98.81 21 SER B C 1
ATOM 1548 O O . SER B 1 21 ? 6.949 -8.617 -11.039 1 98.81 21 SER B O 1
ATOM 1550 N N . VAL B 1 22 ? 8.867 -9.758 -10.773 1 98.88 22 VAL B N 1
ATOM 1551 C CA . VAL B 1 22 ? 9.734 -8.742 -11.352 1 98.88 22 VAL B CA 1
ATOM 1552 C C . VAL B 1 22 ? 10.602 -9.359 -12.453 1 98.88 22 VAL B C 1
ATOM 1554 O O . VAL B 1 22 ? 11.336 -10.32 -12.211 1 98.88 22 VAL B O 1
ATOM 1557 N N . ARG B 1 23 ? 10.445 -8.867 -13.609 1 98.44 23 ARG B N 1
ATOM 1558 C CA . ARG B 1 23 ? 11.352 -9.188 -14.719 1 98.44 23 ARG B CA 1
ATOM 1559 C C . ARG B 1 23 ? 12.25 -8 -15.039 1 98.44 23 ARG B C 1
ATOM 1561 O O . ARG B 1 23 ? 11.766 -6.898 -15.312 1 98.44 23 ARG B O 1
ATOM 1568 N N . LYS B 1 24 ? 13.555 -8.219 -14.953 1 97.81 24 LYS B N 1
ATOM 1569 C CA . LYS B 1 24 ? 14.523 -7.16 -15.25 1 97.81 24 LYS B CA 1
ATOM 1570 C C . LYS B 1 24 ? 15.844 -7.738 -15.734 1 97.81 24 LYS B C 1
ATOM 1572 O O . LYS B 1 24 ? 16.422 -8.602 -15.078 1 97.81 24 LYS B O 1
ATOM 1577 N N . ASP B 1 25 ? 16.281 -7.246 -16.906 1 96.38 25 ASP B N 1
ATOM 1578 C CA . ASP B 1 25 ? 17.609 -7.551 -17.453 1 96.38 25 ASP B CA 1
ATOM 1579 C C . ASP B 1 25 ? 17.828 -9.055 -17.531 1 96.38 25 ASP B C 1
ATOM 1581 O O . ASP B 1 25 ? 18.875 -9.562 -17.094 1 96.38 25 ASP B O 1
ATOM 1585 N N . GLY B 1 26 ? 16.812 -9.797 -17.922 1 95.44 26 GLY B N 1
ATOM 1586 C CA . GLY B 1 26 ? 16.922 -11.227 -18.172 1 95.44 26 GLY B CA 1
ATOM 1587 C C . GLY B 1 26 ? 16.703 -12.078 -16.938 1 95.44 26 GLY B C 1
ATOM 1588 O O . GLY B 1 26 ? 16.766 -13.305 -17 1 95.44 26 GLY B O 1
ATOM 1589 N N . GLN B 1 27 ? 16.453 -11.391 -15.859 1 97.56 27 GLN B N 1
ATOM 1590 C CA . GLN B 1 27 ? 16.141 -12.094 -14.617 1 97.56 27 GLN B CA 1
ATOM 1591 C C . GLN B 1 27 ? 14.664 -11.984 -14.281 1 97.56 27 GLN B C 1
ATOM 1593 O O . GLN B 1 27 ? 14.047 -10.93 -14.477 1 97.56 27 GLN B O 1
ATOM 1598 N N . VAL B 1 28 ? 14.148 -13.078 -13.781 1 98.44 28 VAL B N 1
ATOM 1599 C CA . VAL B 1 28 ? 12.758 -13.07 -13.344 1 98.44 28 VAL B CA 1
ATOM 1600 C C . VAL B 1 28 ? 12.656 -13.641 -11.93 1 98.44 28 VAL B C 1
ATOM 1602 O O . VAL B 1 28 ? 13.258 -14.672 -11.625 1 98.44 28 VAL B O 1
ATOM 1605 N N . VAL B 1 29 ? 11.883 -12.914 -11.086 1 98.56 29 VAL B N 1
ATOM 1606 C CA . VAL B 1 29 ? 11.664 -13.297 -9.695 1 98.56 29 VAL B CA 1
ATOM 1607 C C . VAL B 1 29 ? 10.164 -13.289 -9.391 1 98.56 29 VAL B C 1
ATOM 1609 O O . VAL B 1 29 ? 9.438 -12.422 -9.867 1 98.56 29 VAL B O 1
ATOM 1612 N N . ILE B 1 30 ? 9.734 -14.289 -8.688 1 98.69 30 ILE B N 1
ATOM 1613 C CA . ILE B 1 30 ? 8.406 -14.25 -8.07 1 98.69 30 ILE B CA 1
ATOM 1614 C C . ILE B 1 30 ? 8.547 -14.383 -6.555 1 98.69 30 ILE B C 1
ATOM 1616 O O . ILE B 1 30 ? 9.188 -15.32 -6.066 1 98.69 30 ILE B O 1
ATOM 1620 N N . ALA B 1 31 ? 7.973 -13.398 -5.875 1 98.62 31 ALA B N 1
ATOM 1621 C CA . ALA B 1 31 ? 8.055 -13.367 -4.418 1 98.62 31 ALA B CA 1
ATOM 1622 C C . ALA B 1 31 ? 6.664 -13.352 -3.793 1 98.62 31 ALA B C 1
ATOM 1624 O O . ALA B 1 31 ? 5.73 -12.766 -4.352 1 98.62 31 ALA B O 1
ATOM 1625 N N . GLY B 1 32 ? 6.531 -14.047 -2.68 1 97.69 32 GLY B N 1
ATOM 1626 C CA . GLY B 1 32 ? 5.301 -14.062 -1.905 1 97.69 32 GLY B CA 1
ATOM 1627 C C . GLY B 1 32 ? 5.531 -13.906 -0.414 1 97.69 32 GLY B C 1
ATOM 1628 O O . GLY B 1 32 ? 6.547 -14.367 0.113 1 97.69 32 GLY B O 1
ATOM 1629 N N . ASP B 1 33 ? 4.531 -13.203 0.21 1 96.69 33 ASP B N 1
ATOM 1630 C CA . ASP B 1 33 ? 4.605 -13.133 1.666 1 96.69 33 ASP B CA 1
ATOM 1631 C C . ASP B 1 33 ? 4.148 -14.445 2.305 1 96.69 33 ASP B C 1
ATOM 1633 O O . ASP B 1 33 ? 3.777 -15.383 1.604 1 96.69 33 ASP B O 1
ATOM 1637 N N . GLY B 1 34 ? 4.18 -14.453 3.666 1 93.12 34 GLY B N 1
ATOM 1638 C CA . GLY B 1 34 ? 3.873 -15.719 4.316 1 93.12 34 GLY B CA 1
ATOM 1639 C C . GLY B 1 34 ? 2.604 -15.672 5.145 1 93.12 34 GLY B C 1
ATOM 1640 O O . GLY B 1 34 ? 2.219 -16.672 5.758 1 93.12 34 GLY B O 1
ATOM 1641 N N . GLN B 1 35 ? 1.91 -14.609 5.117 1 92.25 35 GLN B N 1
ATOM 1642 C CA . GLN B 1 35 ? 0.798 -14.445 6.047 1 92.25 35 GLN B CA 1
ATOM 1643 C C . GLN B 1 35 ? -0.487 -15.047 5.48 1 92.25 35 GLN B C 1
ATOM 1645 O O . GLN B 1 35 ? -0.785 -14.883 4.297 1 92.25 35 GLN B O 1
ATOM 1650 N N . VAL B 1 36 ? -1.15 -15.719 6.297 1 89.5 36 VAL B N 1
ATOM 1651 C CA . VAL B 1 36 ? -2.533 -16.125 6.074 1 89.5 36 VAL B CA 1
ATOM 1652 C C . VAL B 1 36 ? -3.416 -15.602 7.203 1 89.5 36 VAL B C 1
ATOM 1654 O O . VAL B 1 36 ? -3.098 -15.773 8.383 1 89.5 36 VAL B O 1
ATOM 1657 N N . SER B 1 37 ? -4.445 -14.922 6.789 1 88.88 37 SER B N 1
ATOM 1658 C CA . SER B 1 37 ? -5.328 -14.352 7.801 1 88.88 37 SER B CA 1
ATOM 1659 C C . SER B 1 37 ? -6.766 -14.82 7.605 1 88.88 37 SER B C 1
ATOM 1661 O O . SER B 1 37 ? -7.199 -15.07 6.477 1 88.88 37 SER B O 1
ATOM 1663 N N . MET B 1 38 ? -7.371 -15.102 8.68 1 84.62 38 MET B N 1
ATOM 1664 C CA . MET B 1 38 ? -8.812 -15.336 8.734 1 84.62 38 MET B CA 1
ATOM 1665 C C . MET B 1 38 ? -9.516 -14.195 9.461 1 84.62 38 MET B C 1
ATOM 1667 O O . MET B 1 38 ? -9.391 -14.047 10.672 1 84.62 38 MET B O 1
ATOM 1671 N N . GLY B 1 39 ? -10.25 -13.484 8.656 1 81.56 39 GLY B N 1
ATOM 1672 C CA . GLY B 1 39 ? -10.75 -12.25 9.242 1 81.56 39 GLY B CA 1
ATOM 1673 C C . GLY B 1 39 ? -9.648 -11.305 9.688 1 81.56 39 GLY B C 1
ATOM 1674 O O . GLY B 1 39 ? -8.781 -10.938 8.883 1 81.56 39 GLY B O 1
ATOM 1675 N N . GLN B 1 40 ? -9.648 -11.055 10.977 1 85.69 40 GLN B N 1
ATOM 1676 C CA . GLN B 1 40 ? -8.656 -10.125 11.5 1 85.69 40 GLN B CA 1
ATOM 1677 C C . GLN B 1 40 ? -7.586 -10.852 12.305 1 85.69 40 GLN B C 1
ATOM 1679 O O . GLN B 1 40 ? -6.848 -10.234 13.07 1 85.69 40 GLN B O 1
ATOM 1684 N N . THR B 1 41 ? -7.602 -12.148 12.062 1 88.69 41 THR B N 1
ATOM 1685 C CA . THR B 1 41 ? -6.652 -12.953 12.836 1 88.69 41 THR B CA 1
ATOM 1686 C C . THR B 1 41 ? -5.633 -13.609 11.914 1 88.69 41 THR B C 1
ATOM 1688 O O . THR B 1 41 ? -6 -14.234 10.914 1 88.69 41 THR B O 1
ATOM 1691 N N . ILE B 1 42 ? -4.426 -13.445 12.289 1 89.94 42 ILE B N 1
ATOM 1692 C CA . ILE B 1 42 ? -3.361 -14.133 11.57 1 89.94 42 ILE B CA 1
ATOM 1693 C C . ILE B 1 42 ? -3.305 -15.594 12 1 89.94 42 ILE B C 1
ATOM 1695 O O . ILE B 1 42 ? -3.16 -15.891 13.188 1 89.94 42 ILE B O 1
ATOM 1699 N N . ILE B 1 43 ? -3.41 -16.531 10.977 1 89.62 43 ILE B N 1
ATOM 1700 C CA . ILE B 1 43 ? -3.42 -17.953 11.336 1 89.62 43 ILE B CA 1
ATOM 1701 C C . ILE B 1 43 ? -2.104 -18.594 10.922 1 89.62 43 ILE B C 1
ATOM 1703 O O . ILE B 1 43 ? -1.755 -19.672 11.406 1 89.62 43 ILE B O 1
ATOM 1707 N N . LYS B 1 44 ? -1.374 -17.984 10.023 1 87.88 44 LYS B N 1
ATOM 1708 C CA . LYS B 1 44 ? -0.058 -18.453 9.602 1 87.88 44 LYS B CA 1
ATOM 1709 C C . LYS B 1 44 ? 0.839 -17.297 9.195 1 87.88 44 LYS B C 1
ATOM 1711 O O . LYS B 1 44 ? 0.364 -16.297 8.633 1 87.88 44 LYS B O 1
ATOM 1716 N N . SER B 1 45 ? 2.172 -17.438 9.453 1 91.44 45 SER B N 1
ATOM 1717 C CA . SER B 1 45 ? 3.074 -16.328 9.172 1 91.44 45 SER B CA 1
ATOM 1718 C C . SER B 1 45 ? 4.176 -16.734 8.195 1 91.44 45 SER B C 1
ATOM 1720 O O . SER B 1 45 ? 4.949 -15.898 7.734 1 91.44 45 SER B O 1
ATOM 1722 N N . ASN B 1 46 ? 4.168 -18.016 7.805 1 91.88 46 ASN B N 1
ATOM 1723 C CA . ASN B 1 46 ? 5.266 -18.484 6.969 1 91.88 46 ASN B CA 1
ATOM 1724 C C . ASN B 1 46 ? 4.762 -19.391 5.844 1 91.88 46 ASN B C 1
ATOM 1726 O O . ASN B 1 46 ? 5.398 -20.391 5.516 1 91.88 46 ASN B O 1
ATOM 1730 N N . ALA B 1 47 ? 3.596 -19.125 5.332 1 88.81 47 ALA B N 1
ATOM 1731 C CA . ALA B 1 47 ? 3.051 -19.891 4.215 1 88.81 47 ALA B CA 1
ATOM 1732 C C . ALA B 1 47 ? 3.885 -19.688 2.951 1 88.81 47 ALA B C 1
ATOM 1734 O O . ALA B 1 47 ? 4.426 -18.609 2.727 1 88.81 47 ALA B O 1
ATOM 1735 N N . ARG B 1 48 ? 4.055 -20.75 2.275 1 90.62 48 ARG B N 1
ATOM 1736 C CA . ARG B 1 48 ? 4.699 -20.656 0.968 1 90.62 48 ARG B CA 1
ATOM 1737 C C . ARG B 1 48 ? 3.662 -20.562 -0.146 1 90.62 48 ARG B C 1
ATOM 1739 O O . ARG B 1 48 ? 2.947 -21.531 -0.425 1 90.62 48 ARG B O 1
ATOM 1746 N N . LYS B 1 49 ? 3.738 -19.469 -0.799 1 90.25 49 LYS B N 1
ATOM 1747 C CA . LYS B 1 49 ? 2.689 -19.172 -1.769 1 90.25 49 LYS B CA 1
ATOM 1748 C C . LYS B 1 49 ? 3.252 -19.109 -3.186 1 90.25 49 LYS B C 1
ATOM 1750 O O . LYS B 1 49 ? 2.547 -18.734 -4.125 1 90.25 49 LYS B O 1
ATOM 1755 N N . VAL B 1 50 ? 4.508 -19.406 -3.379 1 96.19 50 VAL B N 1
ATOM 1756 C CA . VAL B 1 50 ? 5.176 -19.453 -4.676 1 96.19 50 VAL B CA 1
ATOM 1757 C C . VAL B 1 50 ? 5.766 -20.844 -4.895 1 96.19 50 VAL B C 1
ATOM 1759 O O . VAL B 1 50 ? 6.219 -21.5 -3.945 1 96.19 50 VAL B O 1
ATOM 1762 N N . ARG B 1 51 ? 5.723 -21.281 -6.184 1 95.06 51 ARG B N 1
ATOM 1763 C CA . ARG B 1 51 ? 6.234 -22.609 -6.496 1 95.06 51 ARG B CA 1
ATOM 1764 C C . ARG B 1 51 ? 6.828 -22.656 -7.898 1 95.06 51 ARG B C 1
ATOM 1766 O O . ARG B 1 51 ? 6.508 -21.812 -8.742 1 95.06 51 ARG B O 1
ATOM 1773 N N . ARG B 1 52 ? 7.668 -23.656 -8.023 1 96.69 52 ARG B N 1
ATOM 1774 C CA . ARG B 1 52 ? 8.172 -23.984 -9.344 1 96.69 52 ARG B CA 1
ATOM 1775 C C . ARG B 1 52 ? 7.359 -25.109 -9.977 1 96.69 52 ARG B C 1
ATOM 1777 O O . ARG B 1 52 ? 6.93 -26.031 -9.281 1 96.69 52 ARG B O 1
ATOM 1784 N N . LEU B 1 53 ? 7.172 -24.938 -11.203 1 96.56 53 LEU B N 1
ATOM 1785 C CA . LEU B 1 53 ? 6.43 -25.906 -11.984 1 96.56 53 LEU B CA 1
ATOM 1786 C C . LEU B 1 53 ? 7.211 -26.328 -13.234 1 96.56 53 LEU B C 1
ATOM 1788 O O . LEU B 1 53 ? 8.242 -25.719 -13.547 1 96.56 53 LEU B O 1
ATOM 1792 N N . ALA B 1 54 ? 6.68 -27.391 -13.93 1 95 54 ALA B N 1
ATOM 1793 C CA . ALA B 1 54 ? 7.223 -27.844 -15.203 1 95 54 ALA B CA 1
ATOM 1794 C C . ALA B 1 54 ? 8.727 -28.094 -15.102 1 95 54 ALA B C 1
ATOM 1796 O O . ALA B 1 54 ? 9.5 -27.562 -15.898 1 95 54 ALA B O 1
ATOM 1797 N N . GLY B 1 55 ? 9.125 -28.844 -14.109 1 92.44 55 GLY B N 1
ATOM 1798 C CA . GLY B 1 55 ? 10.516 -29.219 -13.953 1 92.44 55 GLY B CA 1
ATOM 1799 C C . GLY B 1 55 ? 11.398 -28.062 -13.523 1 92.44 55 GLY B C 1
ATOM 1800 O O . GLY B 1 55 ? 12.617 -28.094 -13.727 1 92.44 55 GLY B O 1
ATOM 1801 N N . GLY B 1 56 ? 10.789 -26.969 -13.133 1 94.06 56 GLY B N 1
ATOM 1802 C CA . GLY B 1 56 ? 11.547 -25.859 -12.594 1 94.06 56 GLY B CA 1
ATOM 1803 C C . GLY B 1 56 ? 11.641 -24.688 -13.547 1 94.06 56 GLY B C 1
ATOM 1804 O O . GLY B 1 56 ? 12.141 -23.609 -13.18 1 94.06 56 GLY B O 1
ATOM 1805 N N . GLY B 1 57 ? 11.047 -24.797 -14.734 1 96.12 57 GLY B N 1
ATOM 1806 C CA . GLY B 1 57 ? 11.188 -23.766 -15.734 1 96.12 57 GLY B CA 1
ATOM 1807 C C . GLY B 1 57 ? 10.109 -22.703 -15.648 1 96.12 57 GLY B C 1
ATOM 1808 O O . GLY B 1 57 ? 10.18 -21.672 -16.328 1 96.12 57 GLY B O 1
ATOM 1809 N N . VAL B 1 58 ? 9.078 -22.984 -14.844 1 98.25 58 VAL B N 1
ATOM 1810 C CA . VAL B 1 58 ? 7.973 -22.047 -14.656 1 98.25 58 VAL B CA 1
ATOM 1811 C C . VAL B 1 58 ? 7.797 -21.75 -13.172 1 98.25 58 VAL B C 1
ATOM 1813 O O . VAL B 1 58 ? 7.918 -22.656 -12.328 1 98.25 58 VAL B O 1
ATOM 1816 N N . MET B 1 59 ? 7.645 -20.484 -12.844 1 98.5 59 MET B N 1
ATOM 1817 C CA . MET B 1 59 ? 7.324 -20.062 -11.484 1 98.5 59 MET B CA 1
ATOM 1818 C C . MET B 1 59 ? 5.898 -19.531 -11.398 1 98.5 59 MET B C 1
ATOM 1820 O O . MET B 1 59 ? 5.41 -18.891 -12.344 1 98.5 59 MET B O 1
ATOM 1824 N N . ALA B 1 60 ? 5.258 -19.812 -10.242 1 98.19 60 ALA B N 1
ATOM 1825 C CA . ALA B 1 60 ? 3.881 -19.359 -10.078 1 98.19 60 ALA B CA 1
ATOM 1826 C C . ALA B 1 60 ? 3.611 -18.938 -8.641 1 98.19 60 ALA B C 1
ATOM 1828 O O . ALA B 1 60 ? 4.148 -19.531 -7.699 1 98.19 60 ALA B O 1
ATOM 1829 N N . GLY B 1 61 ? 2.834 -17.891 -8.469 1 96.81 61 GLY B N 1
ATOM 1830 C CA . GLY B 1 61 ? 2.266 -17.453 -7.203 1 96.81 61 GLY B CA 1
ATOM 1831 C C . GLY B 1 61 ? 0.756 -17.312 -7.242 1 96.81 61 GLY B C 1
ATOM 1832 O O . GLY B 1 61 ? 0.174 -17.109 -8.312 1 96.81 61 GLY B O 1
ATOM 1833 N N . PHE B 1 62 ? 0.214 -17.469 -6.082 1 92.62 62 PHE B N 1
ATOM 1834 C CA . PHE B 1 62 ? -1.241 -17.469 -5.988 1 92.62 62 PHE B CA 1
ATOM 1835 C C . PHE B 1 62 ? -1.712 -16.469 -4.93 1 92.62 62 PHE B C 1
ATOM 1837 O O . PHE B 1 62 ? -1.092 -16.344 -3.873 1 92.62 62 PHE B O 1
ATOM 1844 N N . ALA B 1 63 ? -2.688 -15.711 -5.262 1 93 63 ALA B N 1
ATOM 1845 C CA . ALA B 1 63 ? -3.387 -14.852 -4.309 1 93 63 ALA B CA 1
ATOM 1846 C C . ALA B 1 63 ? -4.844 -15.281 -4.152 1 93 63 ALA B C 1
ATOM 1848 O O . ALA B 1 63 ? -5.621 -15.219 -5.109 1 93 63 ALA B O 1
ATOM 1849 N N . GLY B 1 64 ? -5.238 -15.703 -3.057 1 87.56 64 GLY B N 1
ATOM 1850 C CA . GLY B 1 64 ? -6.547 -16.25 -2.727 1 87.56 64 GLY B CA 1
ATOM 1851 C C . GLY B 1 64 ? -6.523 -17.172 -1.529 1 87.56 64 GLY B C 1
ATOM 1852 O O . GLY B 1 64 ? -5.582 -17.141 -0.732 1 87.56 64 GLY B O 1
ATOM 1853 N N . ALA B 1 65 ? -7.562 -17.875 -1.396 1 82.56 65 ALA B N 1
ATOM 1854 C CA . ALA B 1 65 ? -7.645 -18.828 -0.288 1 82.56 65 ALA B CA 1
ATOM 1855 C C . ALA B 1 65 ? -6.691 -20 -0.501 1 82.56 65 ALA B C 1
ATOM 1857 O O . ALA B 1 65 ? -6.531 -20.484 -1.625 1 82.56 65 ALA B O 1
ATOM 1858 N N . THR B 1 66 ? -6.105 -20.469 0.577 1 79.25 66 THR B N 1
ATOM 1859 C CA . THR B 1 66 ? -5.109 -21.531 0.511 1 79.25 66 THR B CA 1
ATOM 1860 C C . THR B 1 66 ? -5.707 -22.797 -0.105 1 79.25 66 THR B C 1
ATOM 1862 O O . THR B 1 66 ? -5.031 -23.516 -0.842 1 79.25 66 THR B O 1
ATOM 1865 N N . ALA B 1 67 ? -6.891 -23.062 0.212 1 76.88 67 ALA B N 1
ATOM 1866 C CA . ALA B 1 67 ? -7.551 -24.266 -0.287 1 76.88 67 ALA B CA 1
ATOM 1867 C C . ALA B 1 67 ? -7.672 -24.234 -1.808 1 76.88 67 ALA B C 1
ATOM 1869 O O . ALA B 1 67 ? -7.641 -25.281 -2.461 1 76.88 67 ALA B O 1
ATOM 1870 N N . ASP B 1 68 ? -7.719 -23.109 -2.312 1 84.62 68 ASP B N 1
ATOM 1871 C CA . ASP B 1 68 ? -7.855 -22.938 -3.754 1 84.62 68 ASP B CA 1
ATOM 1872 C C . ASP B 1 68 ? -6.508 -23.094 -4.457 1 84.62 68 ASP B C 1
ATOM 1874 O O . ASP B 1 68 ? -6.453 -23.484 -5.625 1 84.62 68 ASP B O 1
ATOM 1878 N N . ALA B 1 69 ? -5.523 -22.812 -3.744 1 88 69 ALA B N 1
ATOM 1879 C CA . ALA B 1 69 ? -4.184 -22.781 -4.324 1 88 69 ALA B CA 1
ATOM 1880 C C . ALA B 1 69 ? -3.781 -24.141 -4.875 1 88 69 ALA B C 1
ATOM 1882 O O . ALA B 1 69 ? -3.283 -24.234 -5.996 1 88 69 ALA B O 1
ATOM 1883 N N . MET B 1 70 ? -3.982 -25.188 -4.168 1 88.81 70 MET B N 1
ATOM 1884 C CA . MET B 1 70 ? -3.566 -26.516 -4.586 1 88.81 70 MET B CA 1
ATOM 1885 C C . MET B 1 70 ? -4.266 -26.922 -5.883 1 88.81 70 MET B C 1
ATOM 1887 O O . MET B 1 70 ? -3.625 -27.438 -6.801 1 88.81 70 MET B O 1
ATOM 1891 N N . ALA B 1 71 ? -5.496 -26.734 -5.914 1 89.69 71 ALA B N 1
ATOM 1892 C CA . ALA B 1 71 ? -6.273 -27.094 -7.094 1 89.69 71 ALA B CA 1
ATOM 1893 C C . ALA B 1 71 ? -5.789 -26.328 -8.32 1 89.69 71 ALA B C 1
ATOM 1895 O O . ALA B 1 71 ? -5.672 -26.891 -9.414 1 89.69 71 ALA B O 1
ATOM 1896 N N . LEU B 1 72 ? -5.527 -25.109 -8.172 1 92 72 LEU B N 1
ATOM 1897 C CA . LEU B 1 72 ? -5.117 -24.266 -9.281 1 92 72 LEU B CA 1
ATOM 1898 C C . LEU B 1 72 ? -3.713 -24.625 -9.758 1 92 72 LEU B C 1
ATOM 1900 O O . LEU B 1 72 ? -3.457 -24.703 -10.961 1 92 72 LEU B O 1
ATOM 1904 N N . PHE B 1 73 ? -2.828 -24.906 -8.812 1 94.25 73 PHE B N 1
ATOM 1905 C CA . PHE B 1 73 ? -1.479 -25.312 -9.18 1 94.25 73 PHE B CA 1
ATOM 1906 C C . PHE B 1 73 ? -1.5 -26.656 -9.906 1 94.25 73 PHE B C 1
ATOM 1908 O O . PHE B 1 73 ? -0.767 -26.859 -10.875 1 94.25 73 PHE B O 1
ATOM 1915 N N . GLU B 1 74 ? -2.287 -27.516 -9.43 1 93.69 74 GLU B N 1
ATOM 1916 C CA . GLU B 1 74 ? -2.383 -28.844 -10.047 1 93.69 74 GLU B CA 1
ATOM 1917 C C . GLU B 1 74 ? -2.924 -28.734 -11.477 1 93.69 74 GLU B C 1
ATOM 1919 O O . GLU B 1 74 ? -2.43 -29.406 -12.383 1 93.69 74 GLU B O 1
ATOM 1924 N N . ARG B 1 75 ? -3.883 -27.953 -11.633 1 94.12 75 ARG B N 1
ATOM 1925 C CA . ARG B 1 75 ? -4.465 -27.766 -12.953 1 94.12 75 ARG B CA 1
ATOM 1926 C C . ARG B 1 75 ? -3.461 -27.109 -13.906 1 94.12 75 ARG B C 1
ATOM 1928 O O . ARG B 1 75 ? -3.35 -27.516 -15.062 1 94.12 75 ARG B O 1
ATOM 1935 N N . LEU B 1 76 ? -2.768 -26.141 -13.43 1 96.44 76 LEU B N 1
ATOM 1936 C CA . LEU B 1 76 ? -1.761 -25.484 -14.266 1 96.44 76 LEU B CA 1
ATOM 1937 C C . LEU B 1 76 ? -0.658 -26.469 -14.648 1 96.44 76 LEU B C 1
ATOM 1939 O O . LEU B 1 76 ? -0.198 -26.484 -15.797 1 96.44 76 LEU B O 1
ATOM 1943 N N . GLU B 1 77 ? -0.265 -27.234 -13.727 1 96.81 77 GLU B N 1
ATOM 1944 C CA . GLU B 1 77 ? 0.756 -28.25 -14 1 96.81 77 GLU B CA 1
ATOM 1945 C C . GLU B 1 77 ? 0.315 -29.188 -15.109 1 96.81 77 GLU B C 1
ATOM 1947 O O . GLU B 1 77 ? 1.101 -29.516 -16 1 96.81 77 GLU B O 1
ATOM 1952 N N . ALA B 1 78 ? -0.872 -29.578 -15.023 1 97.12 78 ALA B N 1
ATOM 1953 C CA . ALA B 1 78 ? -1.417 -30.469 -16.047 1 97.12 78 ALA B CA 1
ATOM 1954 C C . ALA B 1 78 ? -1.396 -29.812 -17.422 1 97.12 78 ALA B C 1
ATOM 1956 O O . ALA B 1 78 ? -1.052 -30.453 -18.422 1 97.12 78 ALA B O 1
ATOM 1957 N N . LYS B 1 79 ? -1.787 -28.547 -17.453 1 97.88 79 LYS B N 1
ATOM 1958 C CA . LYS B 1 79 ? -1.782 -27.812 -18.719 1 97.88 79 LYS B CA 1
ATOM 1959 C C . LYS B 1 79 ? -0.361 -27.641 -19.234 1 97.88 79 LYS B C 1
ATOM 1961 O O . LYS B 1 79 ? -0.13 -27.719 -20.453 1 97.88 79 LYS B O 1
ATOM 1966 N N . LEU B 1 80 ? 0.559 -27.469 -18.359 1 98 80 LEU B N 1
ATOM 1967 C CA . LEU B 1 80 ? 1.956 -27.312 -18.75 1 98 80 LEU B CA 1
ATOM 1968 C C . LEU B 1 80 ? 2.51 -28.625 -19.297 1 98 80 LEU B C 1
ATOM 1970 O O . LEU B 1 80 ? 3.324 -28.609 -20.234 1 98 80 LEU B O 1
ATOM 1974 N N . GLU B 1 81 ? 2.064 -29.703 -18.766 1 97.38 81 GLU B N 1
ATOM 1975 C CA . GLU B 1 81 ? 2.473 -31 -19.25 1 97.38 81 GLU B CA 1
ATOM 1976 C C . GLU B 1 81 ? 1.896 -31.281 -20.641 1 97.38 81 GLU B C 1
ATOM 1978 O O . GLU B 1 81 ? 2.551 -31.891 -21.484 1 97.38 81 GLU B O 1
ATOM 1983 N N . GLN B 1 82 ? 0.725 -30.828 -20.875 1 97.44 82 GLN B N 1
ATOM 1984 C CA . GLN B 1 82 ? 0.053 -31.016 -22.156 1 97.44 82 GLN B CA 1
ATOM 1985 C C . GLN B 1 82 ? 0.669 -30.109 -23.234 1 97.44 82 GLN B C 1
ATOM 1987 O O . GLN B 1 82 ? 0.603 -30.422 -24.422 1 97.44 82 GLN B O 1
ATOM 1992 N N . HIS B 1 83 ? 1.2 -28.984 -22.812 1 97.12 83 HIS B N 1
ATOM 1993 C CA . HIS B 1 83 ? 1.762 -28.016 -23.734 1 97.12 83 HIS B CA 1
ATOM 1994 C C . HIS B 1 83 ? 3.174 -27.609 -23.312 1 97.12 83 HIS B C 1
ATOM 1996 O O . HIS B 1 83 ? 3.424 -26.453 -23 1 97.12 83 HIS B O 1
ATOM 2002 N N . PRO B 1 84 ? 4.129 -28.594 -23.422 1 95.19 84 PRO B N 1
ATOM 2003 C CA . PRO B 1 84 ? 5.488 -28.328 -22.953 1 95.19 84 PRO B CA 1
ATOM 2004 C C . PRO B 1 84 ? 6.145 -27.156 -23.688 1 95.19 84 PRO B C 1
ATOM 2006 O O . PRO B 1 84 ? 6.098 -27.094 -24.922 1 95.19 84 PRO B O 1
ATOM 2009 N N . GLY B 1 85 ? 6.648 -26.234 -22.922 1 95.19 85 GLY B N 1
ATOM 2010 C CA . GLY B 1 85 ? 7.387 -25.109 -23.484 1 95.19 85 GLY B CA 1
ATOM 2011 C C . GLY B 1 85 ? 6.492 -24 -24.016 1 95.19 85 GLY B C 1
ATOM 2012 O O . GLY B 1 85 ? 6.973 -23.047 -24.609 1 95.19 85 GLY B O 1
ATOM 2013 N N . GLN B 1 86 ? 5.215 -24.094 -23.859 1 97.25 86 GLN B N 1
ATOM 2014 C CA . GLN B 1 86 ? 4.25 -23.109 -24.344 1 97.25 86 GLN B CA 1
ATOM 2015 C C . GLN B 1 86 ? 3.451 -22.531 -23.188 1 97.25 86 GLN B C 1
ATOM 2017 O O . GLN B 1 86 ? 2.24 -22.734 -23.078 1 97.25 86 GLN B O 1
ATOM 2022 N N . LEU B 1 87 ? 4.051 -21.703 -22.469 1 98 87 LEU B N 1
ATOM 2023 C CA . LEU B 1 87 ? 3.457 -21.172 -21.25 1 98 87 LEU B CA 1
ATOM 2024 C C . LEU B 1 87 ? 2.168 -20.422 -21.547 1 98 87 LEU B C 1
ATOM 2026 O O . LEU B 1 87 ? 1.15 -20.625 -20.891 1 98 87 LEU B O 1
ATOM 2030 N N . ALA B 1 88 ? 2.221 -19.531 -22.547 1 97.81 88 ALA B N 1
ATOM 2031 C CA . ALA B 1 88 ? 1.049 -18.719 -22.859 1 97.81 88 ALA B CA 1
ATOM 2032 C C . ALA B 1 88 ? -0.145 -19.594 -23.219 1 97.81 88 ALA B C 1
ATOM 2034 O O . ALA B 1 88 ? -1.265 -19.359 -22.766 1 97.81 88 ALA B O 1
ATOM 2035 N N . ARG B 1 89 ? 0.087 -20.578 -24 1 97.81 89 ARG B N 1
ATOM 2036 C CA . ARG B 1 89 ? -0.976 -21.5 -24.391 1 97.81 89 ARG B CA 1
ATOM 2037 C C . ARG B 1 89 ? -1.521 -22.266 -23.188 1 97.81 89 ARG B C 1
ATOM 2039 O O . ARG B 1 89 ? -2.736 -22.406 -23.047 1 97.81 89 ARG B O 1
ATOM 2046 N N . ALA B 1 90 ? -0.624 -22.75 -22.375 1 98.06 90 ALA B N 1
ATOM 2047 C CA . ALA B 1 90 ? -1.037 -23.469 -21.172 1 98.06 90 ALA B CA 1
ATOM 2048 C C . ALA B 1 90 ? -1.91 -22.578 -20.281 1 98.06 90 ALA B C 1
ATOM 2050 O O . ALA B 1 90 ? -2.916 -23.047 -19.734 1 98.06 90 ALA B O 1
ATOM 2051 N N . CYS B 1 91 ? -1.551 -21.328 -20.156 1 98.19 91 CYS B N 1
ATOM 2052 C CA . CYS B 1 91 ? -2.287 -20.406 -19.297 1 98.19 91 CYS B CA 1
ATOM 2053 C C . CYS B 1 91 ? -3.656 -20.094 -19.891 1 98.19 91 CYS B C 1
ATOM 2055 O O . CYS B 1 91 ? -4.637 -19.969 -19.156 1 98.19 91 CYS B O 1
ATOM 2057 N N . VAL B 1 92 ? -3.715 -19.922 -21.188 1 97.81 92 VAL B N 1
ATOM 2058 C CA . VAL B 1 92 ? -4.984 -19.641 -21.844 1 97.81 92 VAL B CA 1
ATOM 2059 C C . VAL B 1 92 ? -5.93 -20.828 -21.672 1 97.81 92 VAL B C 1
ATOM 2061 O O . VAL B 1 92 ? -7.113 -20.641 -21.375 1 97.81 92 VAL B O 1
ATOM 2064 N N . GLU B 1 93 ? -5.43 -22.062 -21.828 1 97.06 93 GLU B N 1
ATOM 2065 C CA . GLU B 1 93 ? -6.234 -23.266 -21.625 1 97.06 93 GLU B CA 1
ATOM 2066 C C . GLU B 1 93 ? -6.688 -23.391 -20.172 1 97.06 93 GLU B C 1
ATOM 2068 O O . GLU B 1 93 ? -7.82 -23.797 -19.906 1 97.06 93 GLU B O 1
ATOM 2073 N N . MET B 1 94 ? -5.797 -23.062 -19.328 1 95.69 94 MET B N 1
ATOM 2074 C CA . MET B 1 94 ? -6.133 -23.062 -17.906 1 95.69 94 MET B CA 1
ATOM 2075 C C . MET B 1 94 ? -7.25 -22.062 -17.609 1 95.69 94 MET B C 1
ATOM 2077 O O . MET B 1 94 ? -8.195 -22.391 -16.891 1 95.69 94 MET B O 1
ATOM 2081 N N . ALA B 1 95 ? -7.109 -20.922 -18.094 1 95.94 95 ALA B N 1
ATOM 2082 C CA . ALA B 1 95 ? -8.117 -19.891 -17.875 1 95.94 95 ALA B CA 1
ATOM 2083 C C . ALA B 1 95 ? -9.477 -20.328 -18.406 1 95.94 95 ALA B C 1
ATOM 2085 O O . ALA B 1 95 ? -10.508 -20.047 -17.797 1 95.94 95 ALA B O 1
ATOM 2086 N N . LYS B 1 96 ? -9.492 -20.953 -19.531 1 94.06 96 LYS B N 1
ATOM 2087 C CA . LYS B 1 96 ? -10.719 -21.5 -20.094 1 94.06 96 LYS B CA 1
ATOM 2088 C C . LYS B 1 96 ? -11.352 -22.531 -19.172 1 94.06 96 LYS B C 1
ATOM 2090 O O . LYS B 1 96 ? -12.555 -22.484 -18.906 1 94.06 96 LYS B O 1
ATOM 2095 N N . ASP B 1 97 ? -10.531 -23.422 -18.672 1 92.81 97 ASP B N 1
ATOM 2096 C CA . ASP B 1 97 ? -11.008 -24.422 -17.719 1 92.81 97 ASP B CA 1
ATOM 2097 C C . ASP B 1 97 ? -11.562 -23.75 -16.453 1 92.81 97 ASP B C 1
ATOM 2099 O O . ASP B 1 97 ? -12.602 -24.172 -15.93 1 92.81 97 ASP B O 1
ATOM 2103 N N . TRP B 1 98 ? -10.867 -22.75 -16 1 92.25 98 TRP B N 1
ATOM 2104 C CA . TRP B 1 98 ? -11.227 -22.031 -14.781 1 92.25 98 TRP B CA 1
ATOM 2105 C C . TRP B 1 98 ? -12.609 -21.406 -14.906 1 92.25 98 TRP B C 1
ATOM 2107 O O . TRP B 1 98 ? -13.453 -21.562 -14.023 1 92.25 98 TRP B O 1
ATOM 2117 N N . ARG B 1 99 ? -12.93 -20.859 -16.016 1 91.44 99 ARG B N 1
ATOM 2118 C CA . ARG B 1 99 ? -14.172 -20.109 -16.219 1 91.44 99 ARG B CA 1
ATOM 2119 C C . ARG B 1 99 ? -15.344 -21.062 -16.453 1 91.44 99 ARG B C 1
ATOM 2121 O O . ARG B 1 99 ? -16.484 -20.719 -16.156 1 91.44 99 ARG B O 1
ATOM 2128 N N . THR B 1 100 ? -15.031 -22.219 -16.969 1 91.25 100 THR B N 1
ATOM 2129 C CA . THR B 1 100 ? -16.109 -23.109 -17.406 1 91.25 100 THR B CA 1
ATOM 2130 C C . THR B 1 100 ? -16.391 -24.172 -16.344 1 91.25 100 THR B C 1
ATOM 2132 O O . THR B 1 100 ? -17.469 -24.75 -16.328 1 91.25 100 THR B O 1
ATOM 2135 N N . ASP B 1 101 ? -15.398 -24.391 -15.508 1 90.19 101 ASP B N 1
ATOM 2136 C CA . ASP B 1 101 ? -15.555 -25.422 -14.484 1 90.19 101 ASP B CA 1
ATOM 2137 C C . ASP B 1 101 ? -16.406 -24.906 -13.32 1 90.19 101 ASP B C 1
ATOM 2139 O O . ASP B 1 101 ? -16.109 -23.859 -12.742 1 90.19 101 ASP B O 1
ATOM 2143 N N . ARG B 1 102 ? -17.375 -25.688 -12.891 1 89.44 102 ARG B N 1
ATOM 2144 C CA . ARG B 1 102 ? -18.359 -25.297 -11.891 1 89.44 102 ARG B CA 1
ATOM 2145 C C . ARG B 1 102 ? -17.703 -25.031 -10.547 1 89.44 102 ARG B C 1
ATOM 2147 O O . ARG B 1 102 ? -18.141 -24.156 -9.797 1 89.44 102 ARG B O 1
ATOM 2154 N N . TYR B 1 103 ? -16.75 -25.781 -10.305 1 85.06 103 TYR B N 1
ATOM 2155 C CA . TYR B 1 103 ? -16.078 -25.641 -9.016 1 85.06 103 TYR B CA 1
ATOM 2156 C C . TYR B 1 103 ? -15.055 -24.516 -9.062 1 85.06 103 TYR B C 1
ATOM 2158 O O . TYR B 1 103 ? -15 -23.672 -8.156 1 85.06 103 TYR B O 1
ATOM 2166 N N . LEU B 1 10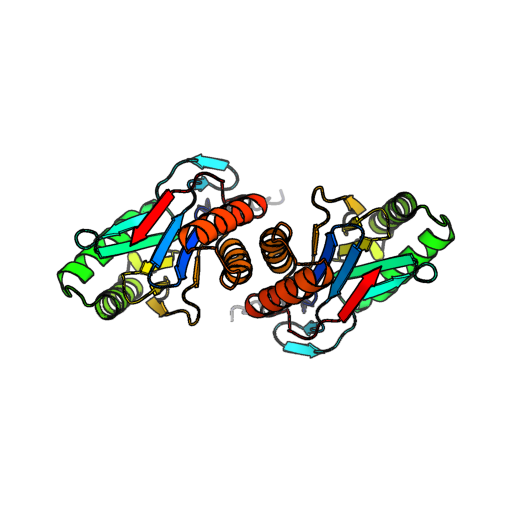4 ? -14.289 -24.375 -10.094 1 84.94 104 LEU B N 1
ATOM 2167 C CA . LEU B 1 104 ? -13.18 -23.438 -10.18 1 84.94 104 LEU B CA 1
ATOM 2168 C C . LEU B 1 104 ? -13.695 -22.016 -10.344 1 84.94 104 LEU B C 1
ATOM 2170 O O . LEU B 1 104 ? -13.086 -21.062 -9.836 1 84.94 104 LEU B O 1
ATOM 2174 N N . ARG B 1 105 ? -14.812 -21.891 -10.992 1 85 105 ARG B N 1
ATOM 2175 C CA . ARG B 1 105 ? -15.32 -20.547 -11.289 1 85 105 ARG B CA 1
ATOM 2176 C C . ARG B 1 105 ? -15.719 -19.828 -10.008 1 85 105 ARG B C 1
ATOM 2178 O O . ARG B 1 105 ? -15.859 -18.594 -10 1 85 105 ARG B O 1
ATOM 2185 N N . ARG B 1 106 ? -15.898 -20.562 -8.961 1 85.44 106 ARG B N 1
ATOM 2186 C CA . ARG B 1 106 ? -16.312 -19.984 -7.684 1 85.44 106 ARG B CA 1
ATOM 2187 C C . ARG B 1 106 ? -15.094 -19.5 -6.887 1 85.44 106 ARG B C 1
ATOM 2189 O O . ARG B 1 106 ? -15.242 -18.75 -5.922 1 85.44 106 ARG B O 1
ATOM 2196 N N . LEU B 1 107 ? -13.961 -19.938 -7.395 1 82.44 107 LEU B N 1
ATOM 2197 C CA . LEU B 1 107 ? -12.75 -19.562 -6.676 1 82.44 107 LEU B CA 1
ATOM 2198 C C . LEU B 1 107 ? -12.391 -18.109 -6.922 1 82.44 107 LEU B C 1
ATOM 2200 O O . LEU B 1 107 ? -12.344 -17.656 -8.07 1 82.44 107 LEU B O 1
ATOM 2204 N N . GLU B 1 108 ? -12.281 -17.344 -5.824 1 85.25 108 GLU B N 1
ATOM 2205 C CA . GLU B 1 108 ? -11.781 -15.977 -5.902 1 85.25 108 GLU B CA 1
ATOM 2206 C C . GLU B 1 108 ? -10.273 -15.922 -5.723 1 85.25 108 GLU B C 1
ATOM 2208 O O . GLU B 1 108 ? -9.773 -15.875 -4.594 1 85.25 108 GLU B O 1
ATOM 2213 N N . ALA B 1 109 ? -9.602 -15.836 -6.832 1 89.31 109 ALA B N 1
ATOM 2214 C CA . ALA B 1 109 ? -8.141 -15.938 -6.809 1 89.31 109 ALA B CA 1
ATOM 2215 C C . ALA B 1 109 ? -7.531 -15.352 -8.078 1 89.31 109 ALA B C 1
ATOM 2217 O O . ALA B 1 109 ? -8.25 -14.961 -9 1 89.31 109 ALA B O 1
ATOM 2218 N N . MET B 1 110 ? -6.238 -15.133 -7.988 1 94 110 MET B N 1
ATOM 2219 C CA . MET B 1 110 ? -5.398 -14.766 -9.133 1 94 110 MET B CA 1
ATOM 2220 C C . MET B 1 110 ? -4.059 -15.5 -9.07 1 94 110 MET B C 1
ATOM 2222 O O . MET B 1 110 ? -3.596 -15.867 -7.996 1 94 110 MET B O 1
ATOM 2226 N N . MET B 1 111 ? -3.514 -15.703 -10.25 1 96.44 111 MET B N 1
ATOM 2227 C CA . MET B 1 111 ? -2.186 -16.297 -10.312 1 96.44 111 MET B CA 1
ATOM 2228 C C . MET B 1 111 ? -1.228 -15.43 -11.117 1 96.44 111 MET B C 1
ATOM 2230 O O . MET B 1 111 ? -1.613 -14.852 -12.133 1 96.44 111 MET B O 1
ATOM 2234 N N . ALA B 1 112 ? -0.063 -15.297 -10.617 1 98.25 112 ALA B N 1
ATOM 2235 C CA . ALA B 1 112 ? 1.076 -14.797 -11.383 1 98.25 112 ALA B CA 1
ATOM 2236 C C . ALA B 1 112 ? 1.978 -15.938 -11.844 1 98.25 112 ALA B C 1
ATOM 2238 O O . ALA B 1 112 ? 2.408 -16.766 -11.031 1 98.25 112 ALA B O 1
ATOM 2239 N N . VAL B 1 113 ? 2.256 -15.992 -13.133 1 98.56 113 VAL B N 1
ATOM 2240 C CA . VAL B 1 113 ? 3.031 -17.078 -13.711 1 98.56 113 VAL B CA 1
ATOM 2241 C C . VAL B 1 113 ? 4.109 -16.516 -14.633 1 98.56 113 VAL B C 1
ATOM 2243 O O . VAL B 1 113 ? 3.857 -15.586 -15.398 1 98.56 113 VAL B O 1
ATOM 2246 N N . ALA B 1 114 ? 5.32 -17.078 -14.5 1 98.56 114 ALA B N 1
ATOM 2247 C CA . ALA B 1 114 ? 6.406 -16.562 -15.32 1 98.56 114 ALA B CA 1
ATOM 2248 C C . ALA B 1 114 ? 7.414 -17.656 -15.664 1 98.56 114 ALA B C 1
ATOM 2250 O O . ALA B 1 114 ? 7.672 -18.547 -14.852 1 98.56 114 ALA B O 1
ATOM 2251 N N . ASP B 1 115 ? 7.914 -17.625 -16.844 1 98.12 115 ASP B N 1
ATOM 2252 C CA . ASP B 1 115 ? 9.125 -18.344 -17.234 1 98.12 115 ASP B CA 1
ATOM 2253 C C . ASP B 1 115 ? 10.203 -17.391 -17.719 1 98.12 115 ASP B C 1
ATOM 2255 O O . ASP B 1 115 ? 10.172 -16.203 -17.406 1 98.12 115 ASP B O 1
ATOM 2259 N N . ARG B 1 116 ? 11.188 -17.922 -18.344 1 96.94 116 ARG B N 1
ATOM 2260 C CA . ARG B 1 116 ? 12.32 -17.094 -18.75 1 96.94 116 ARG B CA 1
ATOM 2261 C C . ARG B 1 116 ? 11.906 -16.031 -19.75 1 96.94 116 ARG B C 1
ATOM 2263 O O . ARG B 1 116 ? 12.531 -14.977 -19.859 1 96.94 116 ARG B O 1
ATOM 2270 N N . ASP B 1 117 ? 10.766 -16.219 -20.406 1 96.25 117 ASP B N 1
ATOM 2271 C CA . ASP B 1 117 ? 10.469 -15.391 -21.578 1 96.25 117 ASP B CA 1
ATOM 2272 C C . ASP B 1 117 ? 9.242 -14.516 -21.328 1 96.25 117 ASP B C 1
ATOM 2274 O O . ASP B 1 117 ? 9.156 -13.391 -21.828 1 96.25 117 ASP B O 1
ATOM 2278 N N . VAL B 1 118 ? 8.25 -15.047 -20.562 1 97.25 118 VAL B N 1
ATOM 2279 C CA . VAL B 1 118 ? 7.012 -14.289 -20.453 1 97.25 118 VAL B CA 1
ATOM 2280 C C . VAL B 1 118 ? 6.523 -14.312 -19 1 97.25 118 VAL B C 1
ATOM 2282 O O . VAL B 1 118 ? 6.828 -15.242 -18.25 1 97.25 118 VAL B O 1
ATOM 2285 N N . SER B 1 119 ? 5.84 -13.227 -18.562 1 98.31 119 SER B N 1
ATOM 2286 C CA . SER B 1 119 ? 5.125 -13.078 -17.297 1 98.31 119 SER B CA 1
ATOM 2287 C C . SER B 1 119 ? 3.637 -12.844 -17.531 1 98.31 119 SER B C 1
ATOM 2289 O O . SER B 1 119 ? 3.256 -11.938 -18.281 1 98.31 119 SER B O 1
ATOM 2291 N N . LEU B 1 120 ? 2.789 -13.672 -16.859 1 98.62 120 LEU B N 1
ATOM 2292 C CA . LEU B 1 120 ? 1.354 -13.617 -17.109 1 98.62 120 LEU B CA 1
ATOM 2293 C C . LEU B 1 120 ? 0.567 -13.578 -15.805 1 98.62 120 LEU B C 1
ATOM 2295 O O . LEU B 1 120 ? 1.014 -14.117 -14.789 1 98.62 120 LEU B O 1
ATOM 2299 N N . VAL B 1 121 ? -0.575 -12.93 -15.875 1 98.06 121 VAL B N 1
ATOM 2300 C CA . VAL B 1 121 ? -1.566 -12.977 -14.805 1 98.06 121 VAL B CA 1
ATOM 2301 C C . VAL B 1 121 ? -2.793 -13.758 -15.281 1 98.06 121 VAL B C 1
ATOM 2303 O O . VAL B 1 121 ? -3.344 -13.469 -16.344 1 98.06 121 VAL B O 1
ATOM 2306 N N . ILE B 1 122 ? -3.154 -14.703 -14.5 1 96.62 122 ILE B N 1
ATOM 2307 C CA . ILE B 1 122 ? -4.406 -15.414 -14.742 1 96.62 122 ILE B CA 1
ATOM 2308 C C . ILE B 1 122 ? -5.449 -14.977 -13.711 1 96.62 122 ILE B C 1
ATOM 2310 O O . ILE B 1 122 ? -5.184 -14.984 -12.508 1 96.62 122 ILE B O 1
ATOM 2314 N N . THR B 1 123 ? -6.605 -14.617 -14.164 1 91.69 123 THR B N 1
ATOM 2315 C CA . THR B 1 123 ? -7.641 -14.125 -13.266 1 91.69 123 THR B CA 1
ATOM 2316 C C . THR B 1 123 ? -8.75 -15.164 -13.094 1 91.69 123 THR B C 1
ATOM 2318 O O . THR B 1 123 ? -8.891 -16.062 -13.922 1 91.69 123 THR B O 1
ATOM 2321 N N . GLY B 1 124 ? -9.5 -14.922 -12.047 1 80.44 124 GLY B N 1
ATOM 2322 C CA . GLY B 1 124 ? -10.625 -15.812 -11.773 1 80.44 124 GLY B CA 1
ATOM 2323 C C . GLY B 1 124 ? -11.719 -15.734 -12.82 1 80.44 124 GLY B C 1
ATOM 2324 O O . GLY B 1 124 ? -12.516 -16.656 -12.961 1 80.44 124 GLY B O 1
ATOM 2325 N N . THR B 1 125 ? -11.719 -14.711 -13.508 1 85.75 125 THR B N 1
ATOM 2326 C CA . THR B 1 125 ? -12.727 -14.562 -14.555 1 85.75 125 THR B CA 1
ATOM 2327 C C . THR B 1 125 ? -12.273 -15.234 -15.844 1 85.75 125 THR B C 1
ATOM 2329 O O . THR B 1 125 ? -13.016 -15.258 -16.828 1 85.75 125 THR B O 1
ATOM 2332 N N . GLY B 1 126 ? -11.008 -15.758 -15.781 1 85.19 126 GLY B N 1
ATOM 2333 C CA . GLY B 1 126 ? -10.531 -16.547 -16.906 1 85.19 126 GLY B CA 1
ATOM 2334 C C . GLY B 1 126 ? -9.703 -15.75 -17.891 1 85.19 126 GLY B C 1
ATOM 2335 O O . GLY B 1 126 ? -9.5 -16.172 -19.031 1 85.19 126 GLY B O 1
ATOM 2336 N N . ASP B 1 127 ? -9.273 -14.617 -17.531 1 93.25 127 ASP B N 1
ATOM 2337 C CA . ASP B 1 127 ? -8.438 -13.797 -18.406 1 93.25 127 ASP B CA 1
ATOM 2338 C C . ASP B 1 127 ? -6.957 -14.102 -18.203 1 93.25 127 ASP B C 1
ATOM 2340 O O . ASP B 1 127 ? -6.547 -14.5 -17.109 1 93.25 127 ASP B O 1
ATOM 2344 N N . VAL B 1 128 ? -6.223 -13.992 -19.234 1 97.44 128 VAL B N 1
ATOM 2345 C CA . VAL B 1 128 ? -4.766 -14.07 -19.203 1 97.44 128 VAL B CA 1
ATOM 2346 C C . VAL B 1 128 ? -4.168 -12.75 -19.688 1 97.44 128 VAL B C 1
ATOM 2348 O O . VAL B 1 128 ? -4.387 -12.336 -20.828 1 97.44 128 VAL B O 1
ATOM 2351 N N . LEU B 1 129 ? -3.436 -12.109 -18.797 1 96.75 129 LEU B N 1
ATOM 2352 C CA . LEU B 1 129 ? -2.902 -10.781 -19.109 1 96.75 129 LEU B CA 1
ATOM 2353 C C . LEU B 1 129 ? -1.379 -10.781 -19.047 1 96.75 129 LEU B C 1
ATOM 2355 O O . LEU B 1 129 ? -0.788 -11.43 -18.172 1 96.75 129 LEU B O 1
ATOM 2359 N N . GLU B 1 130 ? -0.829 -10.094 -19.938 1 96.81 130 GLU B N 1
ATOM 2360 C CA . GLU B 1 130 ? 0.606 -9.82 -19.922 1 96.81 130 GLU B CA 1
ATOM 2361 C C . GLU B 1 130 ? 0.887 -8.352 -19.625 1 96.81 130 GLU B C 1
ATOM 2363 O O . GLU B 1 130 ? 0.527 -7.48 -20.422 1 96.81 130 GLU B O 1
ATOM 2368 N N . PRO B 1 131 ? 1.547 -8.117 -18.5 1 95.19 131 PRO B N 1
ATOM 2369 C CA . PRO B 1 131 ? 1.867 -6.715 -18.234 1 95.19 131 PRO B CA 1
ATOM 2370 C C . PRO B 1 131 ? 2.891 -6.145 -19.219 1 95.19 131 PRO B C 1
ATOM 2372 O O . PRO B 1 131 ? 3.736 -6.883 -19.734 1 95.19 131 PRO B O 1
ATOM 2375 N N . GLU B 1 132 ? 2.855 -4.801 -19.391 1 91.12 132 GLU B N 1
ATOM 2376 C CA . GLU B 1 132 ? 3.748 -4.156 -20.344 1 91.12 132 GLU B CA 1
ATOM 2377 C C . GLU B 1 132 ? 5.133 -3.932 -19.75 1 91.12 132 GLU B C 1
ATOM 2379 O O . GLU B 1 132 ? 6.137 -3.947 -20.469 1 91.12 132 GLU B O 1
ATOM 2384 N N . ASP B 1 133 ? 5.207 -3.848 -18.453 1 93.69 133 ASP B N 1
ATOM 2385 C CA . ASP B 1 133 ? 6.473 -3.426 -17.859 1 93.69 133 ASP B CA 1
ATOM 2386 C C . ASP B 1 133 ? 7.148 -4.582 -17.125 1 93.69 133 ASP B C 1
ATOM 2388 O O . ASP B 1 133 ? 8.133 -4.379 -16.406 1 93.69 133 ASP B O 1
ATOM 2392 N N . GLY B 1 134 ? 6.609 -5.793 -17.25 1 95.56 134 GLY B N 1
ATOM 2393 C CA . GLY B 1 134 ? 7.234 -6.969 -16.656 1 95.56 134 GLY B CA 1
ATOM 2394 C C . GLY B 1 134 ? 7.016 -7.086 -15.164 1 95.56 134 GLY B C 1
ATOM 2395 O O . GLY B 1 134 ? 7.684 -7.875 -14.492 1 95.56 134 GLY B O 1
ATOM 2396 N N . LEU B 1 135 ? 6.172 -6.23 -14.641 1 98.62 135 LEU B N 1
ATOM 2397 C CA . LEU B 1 135 ? 5.879 -6.23 -13.211 1 98.62 135 LEU B CA 1
ATOM 2398 C C . LEU B 1 135 ? 4.445 -6.688 -12.953 1 98.62 135 LEU B C 1
ATOM 2400 O O . LEU B 1 135 ? 3.52 -6.266 -13.656 1 98.62 135 LEU B O 1
ATOM 2404 N N . ILE B 1 136 ? 4.297 -7.629 -12.023 1 98.56 136 ILE B N 1
ATOM 2405 C CA . ILE B 1 136 ? 2.973 -8.109 -11.648 1 98.56 136 ILE B CA 1
ATOM 2406 C C . ILE B 1 136 ? 2.812 -8.062 -10.133 1 98.56 136 ILE B C 1
ATOM 2408 O O . ILE B 1 136 ? 3.686 -8.523 -9.398 1 98.56 136 ILE B O 1
ATOM 2412 N N . GLY B 1 137 ? 1.793 -7.418 -9.633 1 98.25 137 GLY B N 1
ATOM 2413 C CA . GLY B 1 137 ? 1.394 -7.473 -8.234 1 98.25 137 GLY B CA 1
ATOM 2414 C C . GLY B 1 137 ? -0.04 -7.93 -8.039 1 98.25 137 GLY B C 1
ATOM 2415 O O . GLY B 1 137 ? -0.967 -7.34 -8.602 1 98.25 137 GLY B O 1
ATOM 2416 N N . ILE B 1 138 ? -0.192 -8.992 -7.262 1 97 138 ILE B N 1
ATOM 2417 C CA . ILE B 1 138 ? -1.546 -9.469 -7.004 1 97 138 ILE B CA 1
ATOM 2418 C C . ILE B 1 138 ? -1.729 -9.719 -5.508 1 97 138 ILE B C 1
ATOM 2420 O O . ILE B 1 138 ? -0.751 -9.906 -4.781 1 97 138 ILE B O 1
ATOM 2424 N N . GLY B 1 139 ? -3.043 -9.711 -5.062 1 94.69 139 GLY B N 1
ATOM 2425 C CA . GLY B 1 139 ? -3.367 -9.953 -3.668 1 94.69 139 GLY B CA 1
ATOM 2426 C C . GLY B 1 139 ? -3.582 -8.672 -2.875 1 94.69 139 GLY B C 1
ATOM 2427 O O . GLY B 1 139 ? -3.566 -7.578 -3.438 1 94.69 139 GLY B O 1
ATOM 2428 N N . SER B 1 140 ? -3.684 -8.773 -1.548 1 93.75 140 SER B N 1
ATOM 2429 C CA . SER B 1 140 ? -4.074 -7.672 -0.674 1 93.75 140 SER B CA 1
ATOM 2430 C C . SER B 1 140 ? -3.035 -6.559 -0.697 1 93.75 140 SER B C 1
ATOM 2432 O O . SER B 1 140 ? -3.381 -5.379 -0.612 1 93.75 140 SER B O 1
ATOM 2434 N N . GLY B 1 141 ? -1.782 -6.93 -0.817 1 96.56 141 GLY B N 1
ATOM 2435 C CA . GLY B 1 141 ? -0.698 -5.961 -0.857 1 96.56 141 GLY B CA 1
ATOM 2436 C C . GLY B 1 141 ? -0.08 -5.816 -2.234 1 96.56 141 GLY B C 1
ATOM 2437 O O . GLY B 1 141 ? 0.934 -5.133 -2.396 1 96.56 141 GLY B O 1
ATOM 2438 N N . GLY B 1 142 ? -0.711 -6.438 -3.191 1 97.5 142 GLY B N 1
ATOM 2439 C CA . GLY B 1 142 ? -0.126 -6.516 -4.52 1 97.5 142 GLY B CA 1
ATOM 2440 C C . GLY B 1 142 ? 0.119 -5.156 -5.148 1 97.5 142 GLY B C 1
ATOM 2441 O O . GLY B 1 142 ? 1.18 -4.918 -5.727 1 97.5 142 GLY B O 1
ATOM 2442 N N . ALA B 1 143 ? -0.919 -4.305 -5.012 1 97.19 143 ALA B N 1
ATOM 2443 C CA . ALA B 1 143 ? -0.819 -2.992 -5.641 1 97.19 143 ALA B CA 1
ATOM 2444 C C . ALA B 1 143 ? 0.254 -2.141 -4.969 1 97.19 143 ALA B C 1
ATOM 2446 O O . ALA B 1 143 ? 0.925 -1.342 -5.625 1 97.19 143 ALA B O 1
ATOM 2447 N N . PHE B 1 144 ? 0.496 -2.348 -3.668 1 98.31 144 PHE B N 1
ATOM 2448 C CA . PHE B 1 144 ? 1.56 -1.636 -2.971 1 98.31 144 PHE B CA 1
ATOM 2449 C C . PHE B 1 144 ? 2.928 -2.146 -3.404 1 98.31 144 PHE B C 1
ATOM 2451 O O . PHE B 1 144 ? 3.844 -1.356 -3.646 1 98.31 144 PHE B O 1
ATOM 2458 N N . ALA B 1 145 ? 3.031 -3.439 -3.473 1 98.81 145 ALA B N 1
ATOM 2459 C CA . ALA B 1 145 ? 4.273 -4.039 -3.951 1 98.81 145 ALA B CA 1
ATOM 2460 C C . ALA B 1 145 ? 4.586 -3.59 -5.375 1 98.81 145 ALA B C 1
ATOM 2462 O O . ALA B 1 145 ? 5.738 -3.277 -5.691 1 98.81 145 ALA B O 1
ATOM 2463 N N . LEU B 1 146 ? 3.559 -3.604 -6.18 1 98.69 146 LEU B N 1
ATOM 2464 C CA . LEU B 1 146 ? 3.701 -3.174 -7.562 1 98.69 146 LEU B CA 1
ATOM 2465 C C . LEU B 1 146 ? 4.172 -1.725 -7.637 1 98.69 146 LEU B C 1
ATOM 2467 O O . LEU B 1 146 ? 5.055 -1.394 -8.43 1 98.69 146 LEU B O 1
ATOM 2471 N N . SER B 1 147 ? 3.582 -0.836 -6.867 1 98.75 147 SER B N 1
ATOM 2472 C CA . SER B 1 147 ? 3.953 0.575 -6.824 1 98.75 147 SER B CA 1
ATOM 2473 C C . SER B 1 147 ? 5.422 0.748 -6.449 1 98.75 147 SER B C 1
ATOM 2475 O O . SER B 1 147 ? 6.148 1.501 -7.102 1 98.75 147 SER B O 1
ATOM 2477 N N . ALA B 1 148 ? 5.836 0.066 -5.434 1 98.81 148 ALA B N 1
ATOM 2478 C CA . ALA B 1 148 ? 7.227 0.133 -4.984 1 98.81 148 ALA B CA 1
ATOM 2479 C C . ALA B 1 148 ? 8.172 -0.407 -6.055 1 98.81 148 ALA B C 1
ATOM 2481 O O . ALA B 1 148 ? 9.227 0.18 -6.312 1 98.81 148 ALA B O 1
ATOM 2482 N N . ALA B 1 149 ? 7.801 -1.5 -6.613 1 98.88 149 ALA B N 1
ATOM 2483 C CA . ALA B 1 149 ? 8.641 -2.109 -7.641 1 98.88 149 ALA B CA 1
ATOM 2484 C C . ALA B 1 149 ? 8.789 -1.186 -8.844 1 98.88 149 ALA B C 1
ATOM 2486 O O . ALA B 1 149 ? 9.883 -1.06 -9.406 1 98.88 149 ALA B O 1
ATOM 2487 N N . ARG B 1 150 ? 7.707 -0.565 -9.273 1 98.62 150 ARG B N 1
ATOM 2488 C CA . ARG B 1 150 ? 7.754 0.367 -10.398 1 98.62 150 ARG B CA 1
ATOM 2489 C C . ARG B 1 150 ? 8.68 1.539 -10.102 1 98.62 150 ARG B C 1
ATOM 2491 O O . ARG B 1 150 ? 9.352 2.051 -11 1 98.62 150 ARG B O 1
ATOM 2498 N N . ALA B 1 151 ? 8.703 1.952 -8.852 1 98.69 151 ALA B N 1
ATOM 2499 C CA . ALA B 1 151 ? 9.578 3.047 -8.438 1 98.69 151 ALA B CA 1
ATOM 2500 C C . ALA B 1 151 ? 11.047 2.643 -8.547 1 98.69 151 ALA B C 1
ATOM 2502 O O . ALA B 1 151 ? 11.906 3.479 -8.836 1 98.69 151 ALA B O 1
ATOM 2503 N N . LEU B 1 152 ? 11.328 1.391 -8.414 1 98.62 152 LEU B N 1
ATOM 2504 C CA . LEU B 1 152 ? 12.695 0.927 -8.242 1 98.62 152 LEU B CA 1
ATOM 2505 C C . LEU B 1 152 ? 13.242 0.37 -9.555 1 98.62 152 LEU B C 1
ATOM 2507 O O . LEU B 1 152 ? 14.461 0.23 -9.711 1 98.62 152 LEU B O 1
ATOM 2511 N N . VAL B 1 153 ? 12.414 0.006 -10.469 1 98 153 VAL B N 1
ATOM 2512 C CA . VAL B 1 153 ? 12.766 -0.848 -11.594 1 98 153 VAL B CA 1
ATOM 2513 C C . VAL B 1 153 ? 13.797 -0.139 -12.477 1 98 153 VAL B C 1
ATOM 2515 O O . VAL B 1 153 ? 14.625 -0.787 -13.117 1 98 153 VAL B O 1
ATOM 2518 N N . ASP B 1 154 ? 13.805 1.193 -12.531 1 96.44 154 ASP B N 1
ATOM 2519 C CA . ASP B 1 154 ? 14.719 1.923 -13.406 1 96.44 154 ASP B CA 1
ATOM 2520 C C . ASP B 1 154 ? 15.914 2.457 -12.617 1 96.44 154 ASP B C 1
ATOM 2522 O O . ASP B 1 154 ? 16.719 3.227 -13.148 1 96.44 154 ASP B O 1
ATOM 2526 N N . ILE B 1 155 ? 15.984 2.115 -11.32 1 96.25 155 ILE B N 1
ATOM 2527 C CA . ILE B 1 155 ? 17.125 2.529 -10.508 1 96.25 155 ILE B CA 1
ATOM 2528 C C . ILE B 1 155 ? 18.344 1.692 -10.875 1 96.25 155 ILE B C 1
ATOM 2530 O O . ILE B 1 155 ? 18.312 0.462 -10.797 1 96.25 155 ILE B O 1
ATOM 2534 N N . PRO B 1 156 ? 19.453 2.361 -11.273 1 94.44 156 PRO B N 1
ATOM 2535 C CA . PRO B 1 156 ? 20.6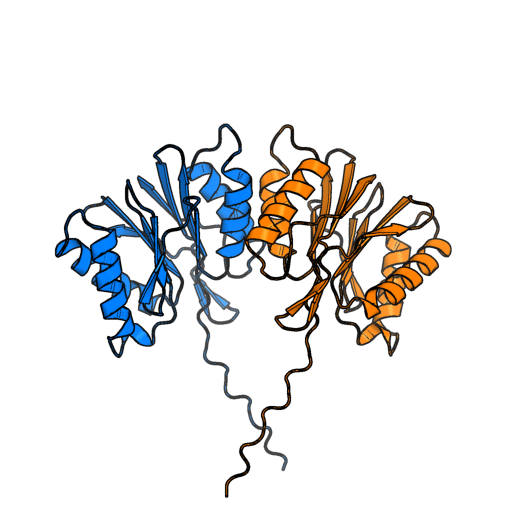72 1.618 -11.625 1 94.44 156 PRO B CA 1
ATOM 2536 C C . PRO B 1 156 ? 21.203 0.775 -10.469 1 94.44 156 PRO B C 1
ATOM 2538 O O . PRO B 1 156 ? 21.172 1.214 -9.32 1 94.44 156 PRO B O 1
ATOM 2541 N N . GLY B 1 157 ? 21.594 -0.428 -10.734 1 93.75 157 GLY B N 1
ATOM 2542 C CA . GLY B 1 157 ? 22.25 -1.278 -9.75 1 93.75 157 GLY B CA 1
ATOM 2543 C C . GLY B 1 157 ? 21.281 -2.178 -9 1 93.75 157 GLY B C 1
ATOM 2544 O O . GLY B 1 157 ? 21.703 -3.061 -8.25 1 93.75 157 GLY B O 1
ATOM 2545 N N . MET B 1 158 ? 20.062 -1.972 -9.18 1 96.31 158 MET B N 1
ATOM 2546 C CA . MET B 1 158 ? 19.094 -2.84 -8.523 1 96.31 158 MET B CA 1
ATOM 2547 C C . MET B 1 158 ? 18.625 -3.949 -9.461 1 96.31 158 MET B C 1
ATOM 2549 O O . MET B 1 158 ? 18.078 -3.676 -10.531 1 96.31 158 MET B O 1
ATOM 2553 N N . ASP B 1 159 ? 18.844 -5.16 -9.047 1 97.81 159 ASP B N 1
ATOM 2554 C CA . ASP B 1 159 ? 18.391 -6.27 -9.883 1 97.81 159 ASP B CA 1
ATOM 2555 C C . ASP B 1 159 ? 16.984 -6.723 -9.469 1 97.81 159 ASP B C 1
ATOM 2557 O O . ASP B 1 159 ? 16.391 -6.152 -8.562 1 97.81 159 ASP B O 1
ATOM 2561 N N . ALA B 1 160 ? 16.484 -7.703 -10.117 1 98.56 160 ALA B N 1
ATOM 2562 C CA . ALA B 1 160 ? 15.109 -8.133 -9.945 1 98.56 160 ALA B CA 1
ATOM 2563 C C . ALA B 1 160 ? 14.859 -8.609 -8.516 1 98.56 160 ALA B C 1
ATOM 2565 O O . ALA B 1 160 ? 13.812 -8.305 -7.926 1 98.56 160 ALA B O 1
ATOM 2566 N N . GLU B 1 161 ? 15.781 -9.344 -8.008 1 98.56 161 GLU B N 1
ATOM 2567 C CA . GLU B 1 161 ? 15.602 -9.867 -6.652 1 98.56 161 GLU B CA 1
ATOM 2568 C C . GLU B 1 161 ? 15.617 -8.742 -5.621 1 98.56 161 GLU B C 1
ATOM 2570 O O . GLU B 1 161 ? 14.781 -8.719 -4.715 1 98.56 161 GLU B O 1
ATOM 2575 N N . ALA B 1 162 ? 16.578 -7.863 -5.73 1 98.44 162 ALA B N 1
ATOM 2576 C CA . ALA B 1 162 ? 16.656 -6.734 -4.809 1 98.44 162 ALA B CA 1
ATOM 2577 C C . ALA B 1 162 ? 15.383 -5.902 -4.844 1 98.44 162 ALA B C 1
ATOM 2579 O O . ALA B 1 162 ? 14.891 -5.465 -3.803 1 98.44 162 ALA B O 1
ATOM 2580 N N . ILE B 1 163 ? 14.922 -5.652 -6.031 1 98.69 163 ILE B N 1
ATOM 2581 C CA . ILE B 1 163 ? 13.68 -4.898 -6.207 1 98.69 163 ILE B CA 1
ATOM 2582 C C . ILE B 1 163 ? 12.531 -5.629 -5.527 1 98.69 163 ILE B C 1
ATOM 2584 O O . ILE B 1 163 ? 11.766 -5.031 -4.766 1 98.69 163 ILE B O 1
ATOM 2588 N N . ALA B 1 164 ? 12.414 -6.949 -5.77 1 98.81 164 ALA B N 1
ATOM 2589 C CA . ALA B 1 164 ? 11.312 -7.738 -5.211 1 98.81 164 ALA B CA 1
ATOM 2590 C C . ALA B 1 164 ? 11.344 -7.715 -3.686 1 98.81 164 ALA B C 1
ATOM 2592 O O . ALA B 1 164 ? 10.312 -7.504 -3.041 1 98.81 164 ALA B O 1
ATOM 2593 N N . ARG B 1 165 ? 12.453 -7.914 -3.154 1 98.56 165 ARG B N 1
ATOM 2594 C CA . ARG B 1 165 ? 12.586 -7.973 -1.702 1 98.56 165 ARG B CA 1
ATOM 2595 C C . ARG B 1 165 ? 12.234 -6.633 -1.064 1 98.56 165 ARG B C 1
ATOM 2597 O O . ARG B 1 165 ? 11.484 -6.59 -0.083 1 98.56 165 ARG B O 1
ATOM 2604 N N . LYS B 1 166 ? 12.766 -5.562 -1.586 1 98.62 166 LYS B N 1
ATOM 2605 C CA . LYS B 1 166 ? 12.477 -4.242 -1.027 1 98.62 166 LYS B CA 1
ATOM 2606 C C . LYS B 1 166 ? 11.008 -3.879 -1.204 1 98.62 166 LYS B C 1
ATOM 2608 O O . LYS B 1 166 ? 10.375 -3.348 -0.285 1 98.62 166 LYS B O 1
ATOM 2613 N N . ALA B 1 167 ? 10.484 -4.129 -2.377 1 98.81 167 ALA B N 1
ATOM 2614 C CA . ALA B 1 167 ? 9.086 -3.816 -2.664 1 98.81 167 ALA B CA 1
ATOM 2615 C C . ALA B 1 167 ? 8.148 -4.605 -1.755 1 98.81 167 ALA B C 1
ATOM 2617 O O . ALA B 1 167 ? 7.16 -4.062 -1.246 1 98.81 167 ALA B O 1
ATOM 2618 N N . MET B 1 168 ? 8.477 -5.91 -1.512 1 98.56 168 MET B N 1
ATOM 2619 C CA . MET B 1 168 ? 7.656 -6.742 -0.636 1 98.56 168 MET B CA 1
ATOM 2620 C C . MET B 1 168 ? 7.723 -6.246 0.805 1 98.56 168 MET B C 1
ATOM 2622 O O . MET B 1 168 ? 6.723 -6.273 1.521 1 98.56 168 MET B O 1
ATOM 2626 N N . ARG B 1 169 ? 8.844 -5.855 1.197 1 98.19 169 ARG B N 1
ATOM 2627 C CA . ARG B 1 169 ? 8.984 -5.297 2.539 1 98.19 169 ARG B CA 1
ATOM 2628 C C . ARG B 1 169 ? 8.102 -4.062 2.715 1 98.19 169 ARG B C 1
ATOM 2630 O O . ARG B 1 169 ? 7.402 -3.932 3.721 1 98.19 169 ARG B O 1
ATOM 2637 N N . ILE B 1 170 ? 8.141 -3.219 1.796 1 98.38 170 ILE B N 1
ATOM 2638 C CA . ILE B 1 170 ? 7.371 -1.978 1.848 1 98.38 170 ILE B CA 1
ATOM 2639 C C . ILE B 1 170 ? 5.879 -2.293 1.847 1 98.38 170 ILE B C 1
ATOM 2641 O O . ILE B 1 170 ? 5.109 -1.682 2.592 1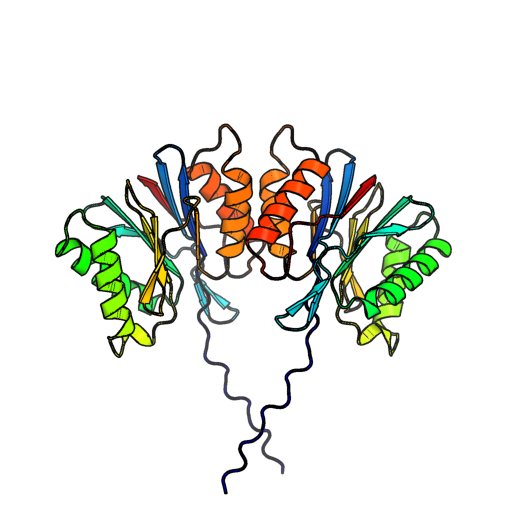 98.38 170 ILE B O 1
ATOM 2645 N N . ALA B 1 171 ? 5.477 -3.248 0.962 1 98.25 171 ALA B N 1
ATOM 2646 C CA . ALA B 1 171 ? 4.082 -3.672 0.965 1 98.25 171 ALA B CA 1
ATOM 2647 C C . ALA B 1 171 ? 3.656 -4.152 2.35 1 98.25 171 ALA B C 1
ATOM 2649 O O . ALA B 1 171 ? 2.537 -3.881 2.793 1 98.25 171 ALA B O 1
ATOM 2650 N N . GLY B 1 172 ? 4.527 -4.828 3.035 1 96.69 172 GLY B N 1
ATOM 2651 C CA . GLY B 1 172 ? 4.246 -5.328 4.371 1 96.69 172 GLY B CA 1
ATOM 2652 C C . GLY B 1 172 ? 4.105 -4.223 5.402 1 96.69 172 GLY B C 1
ATOM 2653 O O . GLY B 1 172 ? 3.465 -4.41 6.441 1 96.69 172 GLY B O 1
ATOM 2654 N N . GLU B 1 173 ? 4.668 -3.111 5.176 1 96.25 173 GLU B N 1
ATOM 2655 C CA . GLU B 1 173 ? 4.59 -1.963 6.074 1 96.25 173 GLU B CA 1
ATOM 2656 C C . GLU B 1 173 ? 3.281 -1.201 5.887 1 96.25 173 GLU B C 1
ATOM 2658 O O . GLU B 1 173 ? 2.898 -0.398 6.742 1 96.25 173 GLU B O 1
ATOM 2663 N N . ILE B 1 174 ? 2.652 -1.452 4.793 1 95.81 174 ILE B N 1
ATOM 2664 C CA . ILE B 1 174 ? 1.463 -0.678 4.457 1 95.81 174 ILE B CA 1
ATOM 2665 C C . ILE B 1 174 ? 0.222 -1.56 4.582 1 95.81 174 ILE B C 1
ATOM 2667 O O . ILE B 1 174 ? -0.798 -1.133 5.129 1 95.81 174 ILE B O 1
ATOM 2671 N N . CYS B 1 175 ? 0.314 -2.801 4.188 1 96 175 CYS B N 1
ATOM 2672 C CA . CYS B 1 175 ? -0.816 -3.723 4.16 1 96 175 CYS B CA 1
ATOM 2673 C C . CYS B 1 175 ? -0.816 -4.621 5.391 1 96 175 CYS B C 1
ATOM 2675 O O . CYS B 1 175 ? 0.094 -5.43 5.574 1 96 175 CYS B O 1
ATOM 2677 N N . VAL B 1 176 ? -1.928 -4.59 6.102 1 93.38 176 VAL B N 1
ATOM 2678 C CA . VAL B 1 176 ? -1.988 -5.309 7.371 1 93.38 176 VAL B CA 1
ATOM 2679 C C . VAL B 1 176 ? -2.068 -6.809 7.109 1 93.38 176 VAL B C 1
ATOM 2681 O O . VAL B 1 176 ? -1.791 -7.617 8 1 93.38 176 VAL B O 1
ATOM 2684 N N . TYR B 1 177 ? -2.344 -7.195 5.926 1 93.31 177 TYR B N 1
ATOM 2685 C CA . TYR B 1 177 ? -2.48 -8.609 5.598 1 93.31 177 TYR B CA 1
ATOM 2686 C C . TYR B 1 177 ? -1.217 -9.141 4.934 1 93.31 177 TYR B C 1
ATOM 2688 O O . TYR B 1 177 ? -1.21 -10.258 4.398 1 93.31 177 TYR B O 1
ATOM 2696 N N . THR B 1 178 ? -0.149 -8.398 4.848 1 94.88 178 THR B N 1
ATOM 2697 C CA . THR B 1 178 ? 1.138 -8.766 4.266 1 94.88 178 THR B CA 1
ATOM 2698 C C . THR B 1 178 ? 2.244 -8.695 5.316 1 94.88 178 THR B C 1
ATOM 2700 O O . THR B 1 178 ? 2.389 -7.688 6.008 1 94.88 178 THR B O 1
ATOM 2703 N N . ASN B 1 179 ? 2.996 -9.766 5.445 1 94.75 179 ASN B N 1
ATOM 2704 C CA . ASN B 1 179 ? 4.082 -9.703 6.418 1 94.75 179 ASN B CA 1
ATOM 2705 C C . ASN B 1 179 ? 5.445 -9.711 5.738 1 94.75 179 ASN B C 1
ATOM 2707 O O . ASN B 1 179 ? 5.535 -9.625 4.512 1 94.75 179 ASN B O 1
ATOM 2711 N N . ALA B 1 180 ? 6.465 -9.711 6.57 1 92.25 180 ALA B N 1
ATOM 2712 C CA . ALA B 1 180 ? 7.824 -9.539 6.062 1 92.25 180 ALA B CA 1
ATOM 2713 C C . ALA B 1 180 ? 8.477 -10.891 5.781 1 92.25 180 ALA B C 1
ATOM 2715 O O . ALA B 1 180 ? 9.648 -10.945 5.379 1 92.25 180 ALA B O 1
ATOM 2716 N N . SER B 1 181 ? 7.77 -11.969 5.98 1 95 181 SER B N 1
ATOM 2717 C CA . SER B 1 181 ? 8.297 -13.289 5.641 1 95 181 SER B CA 1
ATOM 2718 C C . SER B 1 181 ? 8.125 -13.586 4.156 1 95 181 SER B C 1
ATOM 2720 O O . SER B 1 181 ? 7.078 -14.086 3.736 1 95 181 SER B O 1
ATOM 2722 N N . ILE B 1 182 ? 9.234 -13.477 3.467 1 95.94 182 ILE B N 1
ATOM 2723 C CA . ILE B 1 182 ? 9.148 -13.523 2.012 1 95.94 182 ILE B CA 1
ATOM 2724 C C . ILE B 1 182 ? 9.781 -14.82 1.503 1 95.94 182 ILE B C 1
ATOM 2726 O O . ILE B 1 182 ? 10.875 -15.195 1.939 1 95.94 182 ILE B O 1
ATOM 2730 N N . THR B 1 183 ? 9.117 -15.5 0.691 1 96.38 183 THR B N 1
ATOM 2731 C CA . THR B 1 183 ? 9.656 -16.594 -0.115 1 96.38 183 THR B CA 1
ATOM 2732 C C . THR B 1 183 ? 9.82 -16.156 -1.569 1 96.38 183 THR B C 1
ATOM 2734 O O . THR B 1 183 ? 8.953 -15.469 -2.117 1 96.38 183 THR B O 1
ATOM 2737 N N . LEU B 1 184 ? 10.883 -16.609 -2.166 1 97.25 184 LEU B N 1
ATOM 2738 C CA . LEU B 1 184 ? 11.18 -16.141 -3.512 1 97.25 184 LEU B CA 1
ATOM 2739 C C . LEU B 1 184 ? 11.703 -17.281 -4.387 1 97.25 184 LEU B C 1
ATOM 2741 O O . LEU B 1 184 ? 12.43 -18.156 -3.906 1 97.25 184 LEU B O 1
ATOM 2745 N N . GLU B 1 185 ? 11.297 -17.312 -5.637 1 97.62 185 GLU B N 1
ATOM 2746 C CA . GLU B 1 185 ? 11.852 -18.125 -6.711 1 97.62 185 GLU B CA 1
ATOM 2747 C C . GLU B 1 185 ? 12.469 -17.266 -7.801 1 97.62 185 GLU B C 1
ATOM 2749 O O . GLU B 1 185 ? 11.992 -16.156 -8.07 1 97.62 185 GLU B O 1
ATOM 2754 N N . LYS B 1 186 ? 13.523 -17.781 -8.406 1 97.44 186 LYS B N 1
ATOM 2755 C CA . LYS B 1 186 ? 14.242 -16.984 -9.398 1 97.44 186 LYS B CA 1
ATOM 2756 C C . LYS B 1 186 ? 14.695 -17.859 -10.57 1 97.44 186 LYS B C 1
ATOM 2758 O O . LYS B 1 186 ? 15.055 -19.016 -10.391 1 97.44 186 LYS B O 1
ATOM 2763 N N . ILE B 1 187 ? 14.531 -17.297 -11.781 1 95 187 ILE B N 1
ATOM 2764 C CA . ILE B 1 187 ? 15.07 -17.906 -12.992 1 95 187 ILE B CA 1
ATOM 2765 C C . ILE B 1 187 ? 15.992 -16.906 -13.695 1 95 187 ILE B C 1
ATOM 2767 O O . ILE B 1 187 ? 15.633 -15.742 -13.875 1 95 187 ILE B O 1
#

Organism: Rhodospirillum centenum (strain ATCC 51521 / SW) (NCBI:txid414684)

Foldseek 3Di:
DPPPPPPDPPPFAWAAKKWKWADAPLKIKIKIFWWIDGRLRTPTGAHDFKDAADVRQKIKGKAFDPVLSVVLVVQLNVLCVVPPPCNVRSLLVSLVCQQPPPVNLPGAMKMWMDGSPFIWIAGSNSDIDGDPRRMFIDGQLRVQLRVQLVVCRPPPPADRVNSNLVSLCRSCVPGVNGHNNMDMDMD/DPPPPPPDPPPFAKAAKKWKWADAPLKIKIKIFWWIDGRLRTPTGAHDFKDAADVRQKIKGKAFDPVLSVVLRVQLNVLCVVPPPCNVRSLLVSLVCQQPPPVNLPTAMKMWMDGSPFIWIAGSNSDIDGDPRRMFIDGQLRVQLRVQLVVCRPPPPADRVNSNLVSLCRSCVVGVNGHNNMDMDMD

pLDDT: mean 90.42, std 14.78, range [26.03, 98.88]

Nearest PDB structures (foldseek):
  1m4y-assembly1_A  TM=9.692E-01  e=5.415E-24  Thermotoga maritima
  5ji3-assembly1_B  TM=9.756E-01  e=7.742E-24  Escherichia coli
  6kr1-assembly2_G  TM=9.593E-01  e=3.114E-22  Staphylococcus aureus subsp. aureus Mu50
  6kr1-assembly2_B  TM=9.642E-01  e=1.791E-20  Staphylococcus aureus subsp. aureus Mu50
  6kr1-assembly4_K  TM=8.834E-01  e=3.127E-19  Staphylococcus aureus subsp. aureus Mu50

Solvent-accessible surface area (backbone atoms only — not comparable to full-atom values): 19298 Å² total; per-residue (Å²): 134,80,78,73,75,70,73,70,75,71,73,82,48,64,42,31,18,27,27,40,34,29,48,42,96,85,30,34,26,41,34,18,26,4,26,32,26,53,59,93,39,76,76,39,62,72,48,80,41,55,47,70,34,78,94,61,58,29,39,37,30,51,19,36,44,72,80,53,44,57,58,51,51,52,50,45,45,51,31,34,67,75,32,72,94,35,64,71,60,20,48,49,54,41,17,50,49,30,50,68,33,82,70,51,41,70,45,70,41,38,33,43,38,32,41,89,85,51,55,38,37,40,40,40,82,28,46,74,43,66,58,90,77,43,56,46,42,40,46,81,20,3,61,31,21,37,31,11,31,66,58,39,66,80,41,85,92,54,49,27,62,59,35,47,55,53,13,42,42,50,16,26,75,71,24,93,58,23,38,76,41,69,47,75,50,76,86,133,82,78,76,77,71,73,71,76,72,72,80,48,64,41,32,16,25,26,40,33,30,48,40,97,84,30,37,26,40,34,17,28,4,22,33,25,52,59,93,38,78,78,40,61,73,49,81,42,55,46,70,35,78,95,63,59,29,39,37,30,52,20,40,46,73,79,53,44,58,59,52,51,52,50,45,45,51,31,36,67,77,31,70,95,34,62,70,60,21,48,50,54,41,18,50,49,29,51,69,33,80,70,50,41,69,43,69,40,37,34,44,37,33,41,89,84,52,54,37,35,39,40,40,82,27,45,72,44,67,56,92,75,42,56,44,42,40,47,82,20,3,62,30,21,37,31,11,30,65,58,38,66,82,41,86,92,53,49,27,59,58,34,49,53,54,13,42,43,52,15,25,75,71,24,92,56,24,38,78,41,71,46,75,49,76,88

Sequence (374 aa):
MRYTSASSPEPVQWHGTTILSVRKDGQVVIAGDGQVSMGQTIIKSNARKVRRLAGGGVMAGFAGATADAMALFERLEAKLEQHPGQLARACVEMAKDWRTDRYLRRLEAMMAVADRDVSLVITGTGDVLEPEDGLIGIGSGGAFALSAARALVDIPGMDAEAIARKAMRIAGEICVYTNASITLEKIMRYTSASSPEPVQWHGTTILSVRKDGQVVIAGDGQVSMGQTIIKSNARKVRRLAGGGVMAGFAGATADAMALFERLEAKLEQHPGQLARACVEMAKDWRTDRYLRRLEAMMAVADRDVSLVITGTGDVLEPEDGLIGIGSGGAFALSAARALVDIPGMDAEAIARKAMRIAGEICVYTNASITLEKI

Radius of gyration: 23.15 Å; Cα contacts (8 Å, |Δi|>4): 920; chains: 2; bounding box: 68×65×45 Å